Protein AF-A0A7U7IF23-F1 (afdb_monomer_lite)

Sequence (213 aa):
MNSVQSSYADSTHLIGIAITTQSIIIIVVLLIKAIITWLLLIPIFNFMTSFVESTNDKVKTHLANGFKAMKNGQKTFFKFFIGILLLNLIIILFKTPVGYLISFNTQSLSQSVAENIIRVYTVMTIILFVVIHAIILMGIVQYYLKRGQKITKDKVKTADKDKKVVTEPKNTKVENGKVTTSVETKTEKAQDSLNDNTTKTMTSDKPEDNQPK

Structure (mmCIF, N/CA/C/O backbone):
data_AF-A0A7U7IF23-F1
#
_entry.id   AF-A0A7U7IF23-F1
#
loop_
_atom_site.group_PDB
_atom_site.id
_atom_site.type_symbol
_atom_site.label_atom_id
_atom_site.label_alt_id
_atom_site.label_comp_id
_atom_site.label_asym_id
_atom_site.label_entity_id
_atom_site.label_seq_id
_atom_site.pdbx_PDB_ins_code
_atom_site.Cartn_x
_atom_site.Cartn_y
_atom_site.Cartn_z
_atom_site.occupancy
_atom_site.B_iso_or_equiv
_atom_site.auth_seq_id
_atom_site.auth_comp_id
_atom_site.auth_asym_id
_atom_site.auth_atom_id
_atom_site.pdbx_PDB_model_num
ATOM 1 N N . MET A 1 1 ? 34.573 4.776 -35.968 1.00 53.16 1 MET A N 1
ATOM 2 C CA . MET A 1 1 ? 33.603 3.913 -35.256 1.00 53.16 1 MET A CA 1
ATOM 3 C C . MET A 1 1 ? 33.199 4.431 -33.864 1.00 53.16 1 MET A C 1
ATOM 5 O O . MET A 1 1 ? 32.238 3.912 -33.318 1.00 53.16 1 MET A O 1
ATOM 9 N N . ASN A 1 2 ? 33.846 5.471 -33.309 1.00 60.16 2 ASN A N 1
ATOM 10 C CA . ASN A 1 2 ? 33.651 5.876 -31.903 1.00 60.16 2 ASN A CA 1
ATOM 11 C C . ASN A 1 2 ? 32.468 6.835 -31.651 1.00 60.16 2 ASN A C 1
ATOM 13 O O . ASN A 1 2 ? 31.916 6.837 -30.557 1.00 60.16 2 ASN A O 1
ATOM 17 N N . SER A 1 3 ? 32.044 7.632 -32.639 1.00 58.31 3 SER A N 1
ATOM 18 C CA . SER A 1 3 ? 30.965 8.624 -32.461 1.00 58.31 3 SER A CA 1
ATOM 19 C C . SER A 1 3 ? 29.583 7.988 -32.302 1.00 58.31 3 SER A C 1
ATOM 21 O O . SER A 1 3 ? 28.777 8.440 -31.496 1.00 58.31 3 SER A O 1
ATOM 23 N N . VAL A 1 4 ? 29.326 6.900 -33.030 1.00 57.78 4 VAL A N 1
ATOM 24 C CA . VAL A 1 4 ? 28.058 6.163 -32.967 1.00 57.78 4 VAL A CA 1
ATOM 25 C C . VAL A 1 4 ? 27.946 5.410 -31.638 1.00 57.78 4 VAL A C 1
ATOM 27 O O . VAL A 1 4 ? 26.946 5.554 -30.947 1.00 57.78 4 VAL A O 1
ATOM 30 N N . GLN A 1 5 ? 28.994 4.692 -31.214 1.00 55.50 5 GLN A N 1
ATOM 31 C CA . GLN A 1 5 ? 29.025 4.024 -29.904 1.00 55.50 5 GLN A CA 1
ATOM 32 C C . GLN A 1 5 ? 28.908 5.006 -28.725 1.00 55.50 5 GLN A C 1
ATOM 34 O O . GLN A 1 5 ? 28.175 4.713 -27.786 1.00 55.50 5 GLN A O 1
ATOM 39 N N . SER A 1 6 ? 29.552 6.179 -28.791 1.00 5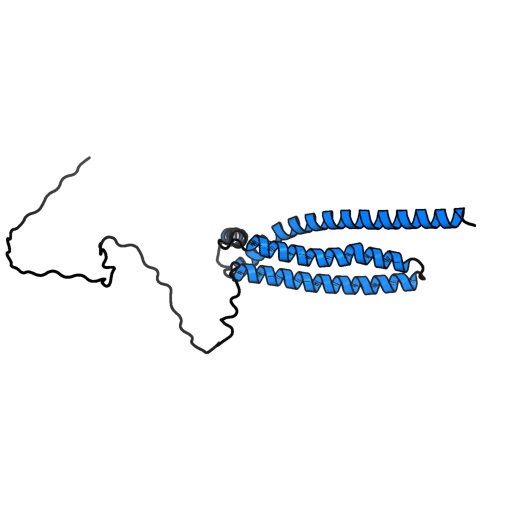3.59 6 SER A N 1
ATOM 40 C CA . SER A 1 6 ? 29.394 7.239 -27.779 1.00 53.59 6 SER A CA 1
ATOM 41 C C . SER A 1 6 ? 27.962 7.779 -27.728 1.00 53.59 6 SER A C 1
ATOM 43 O O . SER A 1 6 ? 27.416 7.961 -26.648 1.00 53.59 6 SER A O 1
ATOM 45 N N . SER A 1 7 ? 27.319 7.972 -28.883 1.00 56.81 7 SER A N 1
ATOM 46 C CA . SER A 1 7 ? 25.930 8.447 -28.962 1.00 56.81 7 SER A CA 1
ATOM 47 C C . SER A 1 7 ? 24.914 7.416 -28.435 1.00 56.81 7 SER A C 1
ATOM 49 O O . SER A 1 7 ? 23.950 7.777 -27.754 1.00 56.81 7 SER A O 1
ATOM 51 N N . TYR A 1 8 ? 25.148 6.120 -28.670 1.00 57.66 8 TYR A N 1
ATOM 52 C CA . TYR A 1 8 ? 24.348 5.040 -28.075 1.00 57.66 8 TYR A CA 1
ATOM 53 C C . TYR A 1 8 ? 24.569 4.903 -26.561 1.00 57.66 8 TYR A C 1
ATOM 55 O O . TYR A 1 8 ? 23.614 4.654 -25.822 1.00 57.66 8 TYR A O 1
ATOM 63 N N . ALA A 1 9 ? 25.799 5.095 -26.078 1.00 60.56 9 ALA A N 1
ATOM 64 C CA . ALA A 1 9 ? 26.088 5.104 -24.647 1.00 60.56 9 ALA A CA 1
ATOM 65 C C . ALA A 1 9 ? 25.387 6.282 -23.947 1.00 60.56 9 ALA A C 1
ATOM 67 O O . ALA A 1 9 ? 24.653 6.063 -22.985 1.00 60.56 9 ALA A O 1
ATOM 68 N N . ASP A 1 10 ? 25.513 7.503 -24.479 1.00 65.12 10 ASP A N 1
ATOM 69 C CA . ASP A 1 10 ? 24.882 8.702 -23.912 1.00 65.12 10 ASP A CA 1
ATOM 70 C C . ASP A 1 10 ? 23.353 8.586 -23.869 1.00 65.12 10 ASP A C 1
ATOM 72 O O . ASP A 1 10 ? 22.733 8.866 -22.843 1.00 65.12 10 ASP A O 1
ATOM 76 N N . SER A 1 11 ? 22.725 8.099 -24.942 1.00 68.50 11 SER A N 1
ATOM 77 C CA . SER A 1 11 ? 21.270 7.885 -24.968 1.00 68.50 11 SER A CA 1
ATOM 78 C C . SER A 1 11 ? 20.809 6.816 -23.970 1.00 68.50 11 SER A C 1
ATOM 80 O O . SER A 1 11 ? 19.801 7.011 -23.291 1.00 68.50 11 SER A O 1
ATOM 82 N N . THR A 1 12 ? 21.567 5.730 -23.798 1.00 70.38 12 THR A N 1
ATOM 83 C CA . THR A 1 12 ? 21.256 4.679 -22.812 1.00 70.38 12 THR A CA 1
ATOM 84 C C . THR A 1 12 ? 21.384 5.196 -21.375 1.00 70.38 12 THR A C 1
ATOM 86 O O . THR A 1 12 ? 20.520 4.923 -20.537 1.00 70.38 12 THR A O 1
ATOM 89 N N . HIS A 1 13 ? 22.414 5.999 -21.087 1.00 77.94 13 HIS A N 1
ATOM 90 C CA . HIS A 1 13 ? 22.579 6.649 -19.786 1.00 77.94 13 HIS A CA 1
ATOM 91 C C . HIS A 1 13 ? 21.440 7.635 -19.491 1.00 77.94 13 HIS A C 1
ATOM 93 O O . HIS A 1 13 ? 20.894 7.620 -18.386 1.00 77.94 13 HIS A O 1
ATOM 99 N N . LEU A 1 14 ? 21.012 8.431 -20.476 1.00 81.75 14 LEU A N 1
ATOM 100 C CA . LEU A 1 14 ? 19.881 9.355 -20.335 1.00 81.75 14 LEU A CA 1
ATOM 101 C C . LEU A 1 14 ? 18.556 8.626 -20.067 1.00 81.75 14 LEU A C 1
ATOM 103 O O . LEU A 1 14 ? 17.789 9.047 -19.199 1.00 81.75 14 LEU A O 1
ATOM 107 N N . ILE A 1 15 ? 18.305 7.504 -20.748 1.00 79.94 15 ILE A N 1
ATOM 108 C CA . ILE A 1 15 ? 17.118 6.662 -20.521 1.00 79.94 15 ILE A CA 1
ATOM 109 C C . ILE A 1 15 ? 17.138 6.070 -19.106 1.00 79.94 15 ILE A C 1
ATOM 111 O O . ILE A 1 15 ? 16.132 6.130 -18.396 1.00 79.94 15 ILE A O 1
ATOM 115 N N . GLY A 1 16 ? 18.288 5.561 -18.655 1.00 79.12 16 GLY A N 1
ATOM 116 C CA . GLY A 1 16 ? 18.449 5.043 -17.294 1.00 79.12 16 GLY A CA 1
ATOM 117 C C . GLY A 1 16 ? 18.200 6.106 -16.216 1.00 79.12 16 GLY A C 1
ATOM 118 O O . GLY A 1 16 ? 17.490 5.847 -15.238 1.00 79.12 16 GLY A O 1
ATOM 119 N N . ILE A 1 17 ? 18.716 7.325 -16.413 1.00 82.94 17 ILE A N 1
ATOM 120 C CA . ILE A 1 17 ? 18.483 8.470 -15.517 1.00 82.94 17 ILE A CA 1
A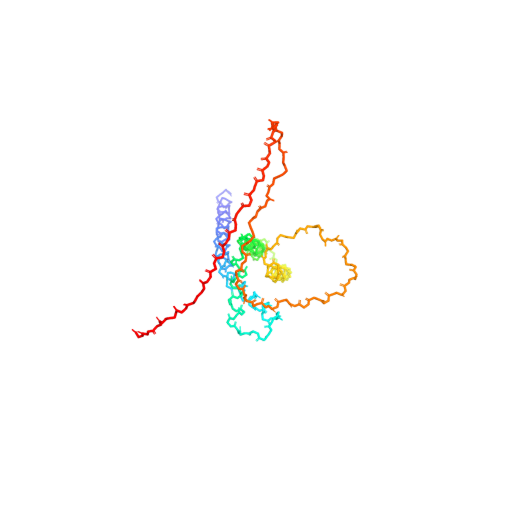TOM 121 C C . ILE A 1 17 ? 16.996 8.844 -15.487 1.00 82.94 17 ILE A C 1
ATOM 123 O O . ILE A 1 17 ? 16.436 9.051 -14.405 1.00 82.94 17 ILE A O 1
ATOM 127 N N . ALA A 1 18 ? 16.336 8.893 -16.647 1.00 84.88 18 ALA A N 1
ATOM 128 C CA . ALA A 1 18 ? 14.917 9.217 -16.743 1.00 84.88 18 ALA A CA 1
ATOM 129 C C . ALA A 1 18 ? 14.043 8.190 -16.002 1.00 84.88 18 ALA A C 1
ATOM 131 O O . ALA A 1 18 ? 13.215 8.580 -15.177 1.00 84.88 18 ALA A O 1
ATOM 132 N N . ILE A 1 19 ? 14.273 6.889 -16.221 1.00 81.44 19 ILE A N 1
ATOM 133 C CA . ILE A 1 19 ? 13.538 5.805 -15.544 1.00 81.44 19 ILE A CA 1
ATOM 134 C C . ILE A 1 19 ? 13.739 5.880 -14.029 1.00 81.44 19 ILE A C 1
ATOM 136 O O . ILE A 1 19 ? 12.777 5.770 -13.263 1.00 81.44 19 ILE A O 1
ATOM 140 N N . THR A 1 20 ? 14.975 6.104 -13.583 1.00 84.62 20 THR A N 1
ATOM 141 C CA . THR A 1 20 ? 15.299 6.198 -12.153 1.00 84.62 20 THR A CA 1
ATOM 142 C C . THR A 1 20 ? 14.599 7.394 -11.510 1.00 84.62 20 THR A C 1
ATOM 144 O O . THR A 1 20 ? 13.935 7.251 -10.482 1.00 84.62 20 THR A O 1
ATOM 147 N N . THR A 1 21 ? 14.672 8.563 -12.148 1.00 88.06 21 THR A N 1
ATOM 148 C CA . THR A 1 21 ? 14.050 9.800 -11.656 1.00 88.06 21 THR A CA 1
ATOM 149 C C . THR A 1 21 ? 12.530 9.663 -11.577 1.00 88.06 21 THR A C 1
ATOM 151 O O . THR A 1 21 ? 11.932 9.951 -10.539 1.00 88.06 21 THR A O 1
ATOM 154 N N . GLN A 1 22 ? 11.895 9.152 -12.636 1.00 87.19 22 GLN A N 1
ATOM 155 C CA . GLN A 1 22 ? 10.450 8.912 -12.654 1.00 87.19 22 GLN A CA 1
ATOM 156 C C . GLN A 1 22 ? 10.027 7.894 -11.592 1.00 87.19 22 GLN A C 1
ATOM 158 O O . GLN A 1 22 ? 9.008 8.089 -10.929 1.00 87.19 22 GLN A O 1
ATOM 163 N N . SER A 1 23 ? 10.822 6.842 -11.381 1.00 88.75 23 SER A N 1
ATOM 164 C CA . SER A 1 23 ? 10.551 5.842 -10.345 1.00 88.75 23 SER A CA 1
ATOM 165 C C . SER A 1 23 ? 10.523 6.472 -8.955 1.00 88.75 23 SER A C 1
ATOM 167 O O . SER A 1 23 ? 9.582 6.232 -8.202 1.00 88.75 23 SER A O 1
ATOM 169 N N . ILE A 1 24 ? 11.498 7.326 -8.629 1.00 91.44 24 ILE A N 1
ATOM 170 C CA . ILE A 1 24 ? 11.547 8.032 -7.340 1.00 91.44 24 ILE A CA 1
ATOM 171 C C . ILE A 1 24 ? 10.310 8.919 -7.164 1.00 91.44 24 ILE A C 1
ATOM 173 O O . ILE A 1 24 ? 9.641 8.837 -6.133 1.00 91.44 24 ILE A O 1
ATOM 177 N N . ILE A 1 25 ? 9.966 9.719 -8.179 1.00 93.12 25 ILE A N 1
ATOM 178 C CA . ILE A 1 25 ? 8.797 10.611 -8.136 1.00 93.12 25 ILE A CA 1
ATOM 179 C C . ILE A 1 25 ? 7.514 9.808 -7.887 1.00 93.12 25 ILE A C 1
ATOM 181 O O . ILE A 1 25 ? 6.732 10.146 -6.997 1.00 93.12 25 ILE A O 1
ATOM 185 N N . ILE A 1 26 ? 7.309 8.716 -8.627 1.00 93.19 26 ILE A N 1
ATOM 186 C CA . ILE A 1 26 ? 6.111 7.882 -8.485 1.00 93.19 26 ILE A CA 1
ATOM 187 C C . ILE A 1 26 ? 6.060 7.220 -7.106 1.00 93.19 26 ILE A C 1
ATOM 189 O O . ILE A 1 26 ? 4.994 7.198 -6.491 1.00 93.19 26 ILE A O 1
ATOM 193 N N . ILE A 1 27 ? 7.187 6.725 -6.582 1.00 94.81 27 ILE A N 1
ATOM 194 C CA . ILE A 1 27 ? 7.245 6.147 -5.232 1.00 94.81 27 ILE A CA 1
ATOM 195 C C . ILE A 1 27 ? 6.806 7.180 -4.189 1.00 94.81 27 ILE A C 1
ATOM 197 O O . ILE A 1 27 ? 5.980 6.858 -3.337 1.00 94.81 27 ILE A O 1
ATOM 201 N N . VAL A 1 28 ? 7.297 8.421 -4.275 1.00 95.94 28 VAL A N 1
ATOM 202 C CA . VAL A 1 28 ? 6.919 9.499 -3.346 1.00 95.94 28 VAL A CA 1
ATOM 203 C C . VAL A 1 28 ? 5.420 9.795 -3.426 1.00 95.94 28 VAL A C 1
ATOM 205 O O . VAL A 1 28 ? 4.745 9.820 -2.396 1.00 95.94 28 VAL A O 1
ATOM 208 N N . VAL A 1 29 ? 4.871 9.952 -4.634 1.00 96.38 29 VAL A N 1
ATOM 209 C CA . VAL A 1 29 ? 3.433 10.204 -4.838 1.00 96.38 29 VAL A CA 1
ATOM 210 C C . VAL A 1 29 ? 2.584 9.063 -4.271 1.00 96.38 29 VAL A C 1
ATOM 212 O O . VAL A 1 29 ? 1.599 9.302 -3.567 1.00 96.38 29 VAL A O 1
ATOM 215 N N . LEU A 1 30 ? 2.967 7.812 -4.536 1.00 95.94 30 LEU A N 1
ATOM 216 C CA . LEU A 1 30 ? 2.251 6.641 -4.034 1.00 95.94 30 LEU A CA 1
ATOM 217 C C . LEU A 1 30 ? 2.367 6.496 -2.515 1.00 95.94 30 LEU A C 1
ATOM 219 O O . LEU A 1 30 ? 1.395 6.089 -1.880 1.00 95.94 30 LEU A O 1
ATOM 223 N N . LEU A 1 31 ? 3.496 6.878 -1.917 1.00 96.19 31 LEU A N 1
ATOM 224 C CA . LEU A 1 31 ? 3.667 6.870 -0.467 1.00 96.19 31 LEU A CA 1
ATOM 225 C C . LEU A 1 31 ? 2.777 7.923 0.206 1.00 96.19 31 LEU A C 1
ATOM 227 O O . LEU A 1 31 ? 2.105 7.609 1.186 1.00 96.19 31 LEU A O 1
ATOM 231 N N . ILE A 1 32 ? 2.688 9.136 -0.353 1.00 97.00 32 ILE A N 1
ATOM 232 C CA . ILE A 1 32 ? 1.756 10.174 0.123 1.00 97.00 32 ILE A CA 1
ATOM 233 C C . ILE A 1 32 ? 0.312 9.668 0.033 1.00 97.00 32 ILE A C 1
ATOM 235 O O . ILE A 1 32 ? -0.450 9.767 0.998 1.00 97.00 32 ILE A O 1
ATOM 239 N N . LYS A 1 33 ? -0.058 9.052 -1.097 1.00 96.75 33 LYS A N 1
ATOM 240 C CA . LYS A 1 33 ? -1.379 8.437 -1.266 1.00 96.75 33 LYS A CA 1
ATOM 241 C C . LYS A 1 33 ? -1.632 7.348 -0.222 1.00 96.75 33 LYS A C 1
ATOM 243 O O . LYS A 1 33 ? -2.727 7.301 0.336 1.00 96.75 33 LYS A O 1
ATOM 248 N N . ALA A 1 34 ? -0.647 6.497 0.065 1.00 96.56 34 ALA A N 1
ATOM 249 C CA . ALA A 1 34 ? -0.760 5.450 1.076 1.00 96.56 34 ALA A CA 1
ATOM 250 C C . ALA A 1 34 ? -0.957 6.038 2.482 1.00 96.56 34 ALA A C 1
ATOM 252 O O . ALA A 1 34 ? -1.820 5.557 3.213 1.00 96.56 34 ALA A O 1
ATOM 253 N N . ILE A 1 35 ? -0.235 7.108 2.834 1.00 97.31 35 ILE A N 1
ATOM 254 C CA . ILE A 1 35 ? -0.412 7.821 4.108 1.00 97.31 35 ILE A CA 1
ATOM 255 C C . ILE A 1 35 ? -1.860 8.281 4.264 1.00 97.31 35 ILE A C 1
ATOM 257 O O . ILE A 1 35 ? -2.507 7.925 5.247 1.00 97.31 35 ILE A O 1
ATOM 261 N N . ILE A 1 36 ? -2.390 9.015 3.284 1.00 97.69 36 ILE A N 1
ATOM 262 C CA . ILE A 1 36 ? -3.767 9.528 3.334 1.00 97.69 36 ILE A CA 1
ATOM 263 C C . ILE A 1 36 ? -4.766 8.365 3.400 1.00 97.69 36 ILE A C 1
ATOM 265 O O . ILE A 1 36 ? -5.660 8.353 4.243 1.00 97.69 36 ILE A O 1
ATOM 269 N N . THR A 1 37 ? -4.581 7.355 2.549 1.00 96.31 37 THR A N 1
ATOM 270 C CA . THR A 1 37 ? -5.473 6.191 2.449 1.00 96.31 37 THR A CA 1
ATOM 271 C C . THR A 1 37 ? -5.574 5.444 3.778 1.00 96.31 37 THR A C 1
ATOM 273 O O . THR A 1 37 ? -6.675 5.207 4.273 1.00 96.31 37 THR A O 1
ATOM 276 N N . TRP A 1 38 ? -4.443 5.107 4.401 1.00 96.06 38 TRP A N 1
ATOM 277 C CA . TRP A 1 38 ? -4.445 4.360 5.659 1.00 96.06 38 TRP A CA 1
ATOM 278 C C . TRP A 1 38 ? -4.876 5.206 6.851 1.00 96.06 38 TRP A C 1
ATOM 280 O O . TRP A 1 38 ? -5.552 4.689 7.739 1.00 96.06 38 TRP A O 1
ATOM 290 N N . LEU A 1 39 ? -4.561 6.504 6.858 1.00 94.25 39 LEU A N 1
ATOM 291 C CA . LEU A 1 39 ? -5.027 7.411 7.904 1.00 94.25 39 LEU A CA 1
ATOM 292 C C . LEU A 1 39 ? -6.564 7.494 7.945 1.00 94.25 39 LEU A C 1
ATOM 294 O O . LEU A 1 39 ? -7.136 7.631 9.025 1.00 94.25 39 LEU A O 1
ATOM 298 N N . LEU A 1 40 ? -7.227 7.356 6.789 1.00 94.06 40 LEU A N 1
ATOM 299 C CA . LEU A 1 40 ? -8.687 7.321 6.676 1.00 94.06 40 LEU A CA 1
ATOM 300 C C . LEU A 1 40 ? -9.284 5.920 6.879 1.00 94.06 40 LEU A C 1
ATOM 302 O O . LEU A 1 40 ? -10.348 5.796 7.477 1.00 94.06 40 LEU A O 1
ATOM 306 N N . LEU A 1 41 ? -8.620 4.854 6.422 1.00 95.31 41 LEU A N 1
ATOM 307 C CA . LEU A 1 41 ? -9.149 3.486 6.524 1.00 95.31 41 LEU A CA 1
ATOM 308 C C . LEU A 1 41 ? -9.053 2.892 7.929 1.00 95.31 41 LEU A C 1
ATOM 310 O O . LEU A 1 41 ? -9.974 2.202 8.359 1.00 95.31 41 LEU A O 1
ATOM 314 N N . ILE A 1 42 ? -7.967 3.141 8.663 1.00 95.62 42 ILE A N 1
ATOM 315 C CA . ILE A 1 42 ? -7.799 2.587 10.014 1.00 95.62 42 ILE A CA 1
ATOM 316 C C . ILE A 1 42 ? -8.972 2.941 10.949 1.00 95.62 42 ILE A C 1
ATOM 318 O O . ILE A 1 42 ? -9.507 2.020 11.571 1.00 95.62 42 ILE A O 1
ATOM 322 N N . PRO A 1 43 ? -9.443 4.203 11.056 1.00 93.56 43 PRO A N 1
ATOM 323 C CA . PRO A 1 43 ? -10.599 4.502 11.898 1.00 93.56 43 PRO A CA 1
ATOM 324 C C . PRO A 1 43 ? -11.879 3.804 11.426 1.00 93.56 43 PRO A C 1
ATOM 326 O O . PRO A 1 43 ? -12.689 3.443 12.275 1.00 93.56 43 PRO A O 1
ATOM 329 N N . ILE A 1 44 ? -12.047 3.559 10.119 1.00 93.50 44 ILE A N 1
ATOM 330 C CA . ILE A 1 44 ? -13.194 2.817 9.565 1.00 93.50 44 ILE A CA 1
ATOM 331 C C . ILE A 1 44 ? -13.152 1.352 10.012 1.00 93.50 44 ILE A C 1
ATOM 333 O O . ILE A 1 44 ? -14.150 0.824 10.496 1.00 93.50 44 ILE A O 1
ATOM 337 N N . PHE A 1 45 ? -11.995 0.695 9.915 1.00 94.50 45 PHE A N 1
ATOM 338 C CA . PHE A 1 45 ? -11.840 -0.685 10.384 1.00 94.50 45 PHE A CA 1
ATOM 339 C C . PHE A 1 45 ? -11.989 -0.804 11.901 1.00 94.50 45 PHE A C 1
ATOM 341 O O . PHE A 1 45 ? -12.625 -1.739 12.385 1.00 94.50 45 PHE A O 1
ATOM 348 N N . ASN A 1 46 ? -11.470 0.161 12.658 1.00 93.62 46 ASN A N 1
ATOM 349 C CA . ASN A 1 46 ? -11.670 0.219 14.103 1.00 93.62 46 ASN A CA 1
ATOM 350 C C . ASN A 1 46 ? -13.157 0.406 14.456 1.00 93.62 46 ASN A C 1
ATOM 352 O O . ASN A 1 46 ? -13.664 -0.264 15.352 1.00 93.62 46 ASN A O 1
ATOM 356 N N . PHE A 1 47 ? -13.865 1.282 13.735 1.00 92.94 47 PHE A N 1
ATOM 357 C CA . PHE A 1 47 ? -15.316 1.453 13.844 1.00 92.94 47 PHE A CA 1
ATOM 358 C C . PHE A 1 47 ? -16.052 0.134 13.580 1.00 92.94 47 PHE A C 1
ATOM 360 O O . PHE A 1 47 ? -16.861 -0.279 14.406 1.00 92.94 47 PHE A O 1
ATOM 367 N N . MET A 1 48 ? -15.729 -0.553 12.480 1.00 92.62 48 MET A N 1
ATOM 368 C CA . MET A 1 48 ? -16.363 -1.822 12.115 1.00 92.62 48 MET A CA 1
ATOM 369 C C . MET A 1 48 ? -16.097 -2.902 13.168 1.00 92.62 48 MET A C 1
ATOM 371 O O . MET A 1 48 ? -17.004 -3.628 13.561 1.00 92.62 48 MET A O 1
ATOM 375 N N . THR A 1 49 ? -14.867 -2.962 13.681 1.00 93.00 49 THR A N 1
ATOM 376 C CA . THR A 1 49 ? -14.492 -3.895 14.751 1.00 93.00 49 THR A CA 1
ATOM 377 C C . THR A 1 49 ? -15.279 -3.601 16.030 1.00 93.00 49 THR A C 1
ATOM 379 O O . THR A 1 49 ? -15.810 -4.521 16.642 1.00 93.00 49 THR A O 1
ATOM 382 N N . SER A 1 50 ? -15.439 -2.322 16.396 1.00 92.44 50 SER A N 1
ATOM 383 C CA . SER A 1 50 ? -16.273 -1.925 17.537 1.00 92.44 50 SER A CA 1
ATOM 384 C C . SER A 1 50 ? -17.744 -2.282 17.344 1.00 92.44 50 SER A C 1
ATOM 386 O O . SER A 1 50 ? -18.394 -2.662 18.310 1.00 92.44 50 SER A O 1
ATOM 388 N N . PHE A 1 51 ? -18.279 -2.112 16.134 1.00 92.56 51 PHE A N 1
ATOM 389 C CA . PHE A 1 51 ? -19.678 -2.402 15.830 1.00 92.56 51 PHE A CA 1
ATOM 390 C C . PHE A 1 51 ? -19.984 -3.896 15.961 1.00 92.56 51 PHE A C 1
ATOM 392 O O . PHE A 1 51 ? -21.002 -4.268 16.532 1.00 92.56 51 PHE A O 1
ATOM 399 N N . VAL A 1 52 ? -19.070 -4.750 15.491 1.00 91.25 52 VAL A N 1
ATOM 400 C CA . VAL A 1 52 ? -19.184 -6.209 15.637 1.00 91.25 52 VAL A CA 1
ATOM 401 C C . VAL A 1 52 ? -19.087 -6.644 17.106 1.00 91.25 52 VAL A C 1
ATOM 403 O O . VAL A 1 52 ? -19.728 -7.617 17.490 1.00 91.25 52 VAL A O 1
ATOM 406 N N . GLU A 1 53 ? -18.324 -5.930 17.938 1.00 89.25 53 GLU A N 1
ATOM 407 C CA . GLU A 1 53 ? -18.182 -6.226 19.372 1.00 89.25 53 GLU A CA 1
ATOM 408 C C . GLU A 1 53 ? -19.439 -5.860 20.188 1.00 89.25 53 GLU A C 1
ATOM 410 O O . GLU A 1 53 ? -19.775 -6.563 21.141 1.00 89.25 53 GLU A O 1
ATOM 415 N N . SER A 1 54 ? -20.166 -4.798 19.811 1.00 87.75 54 SER A N 1
ATOM 416 C CA . SER A 1 54 ? -21.405 -4.387 20.490 1.00 87.75 54 SER A CA 1
ATOM 417 C C . SER A 1 54 ? -22.441 -3.750 19.552 1.00 87.75 54 SER A C 1
ATOM 419 O O . SER A 1 54 ? -22.646 -2.541 19.542 1.00 87.75 54 SER A O 1
ATOM 421 N N . THR A 1 55 ? -23.208 -4.563 18.821 1.00 85.69 55 THR A N 1
ATOM 422 C CA . THR A 1 55 ? -24.205 -4.075 17.838 1.00 85.69 55 THR A CA 1
ATOM 423 C C . THR A 1 55 ? -25.363 -3.260 18.431 1.00 85.69 55 THR A C 1
ATOM 425 O O . THR A 1 55 ? -26.119 -2.639 17.687 1.00 85.69 55 THR A O 1
ATOM 428 N N . ASN A 1 56 ? -25.535 -3.279 19.756 1.00 88.12 56 ASN A N 1
ATOM 429 C CA . ASN A 1 56 ? -26.608 -2.570 20.460 1.00 88.12 56 ASN A CA 1
ATOM 430 C C . ASN A 1 56 ? -26.271 -1.100 20.759 1.00 88.12 56 ASN A C 1
ATOM 432 O O . ASN A 1 56 ? -27.156 -0.328 21.138 1.00 88.12 56 ASN A O 1
ATOM 436 N N . ASP A 1 57 ? -25.006 -0.704 20.614 1.00 90.00 57 ASP A N 1
ATOM 437 C CA . ASP A 1 57 ? -24.594 0.672 20.846 1.00 90.00 57 ASP A CA 1
ATOM 438 C C . ASP A 1 57 ? -24.979 1.587 19.675 1.00 90.00 57 ASP A C 1
ATOM 440 O O . ASP A 1 57 ? -25.168 1.189 18.525 1.00 90.00 57 ASP A O 1
ATOM 444 N N . LYS A 1 58 ? -25.090 2.888 19.960 1.00 91.81 58 LYS A N 1
ATOM 445 C CA . LYS A 1 58 ? -25.360 3.888 18.920 1.00 91.81 58 LYS A CA 1
ATOM 446 C C . LYS A 1 58 ? -24.164 3.976 17.967 1.00 91.81 58 LYS A C 1
ATOM 448 O O . LYS A 1 58 ? -23.024 4.056 18.415 1.00 91.81 58 LYS A O 1
ATOM 453 N N . VAL A 1 59 ? -24.423 4.146 16.668 1.00 89.00 59 VAL A N 1
ATOM 454 C CA . VAL A 1 59 ? -23.396 4.325 15.613 1.00 89.00 59 VAL A CA 1
ATOM 455 C C . VAL A 1 59 ? -22.318 5.353 15.992 1.00 89.00 59 VAL A C 1
ATOM 457 O O . VAL A 1 59 ? -21.125 5.121 15.797 1.00 89.00 59 VAL A O 1
ATOM 460 N N . LYS A 1 60 ? -22.717 6.475 16.608 1.00 92.06 60 LYS A N 1
ATOM 461 C CA . LYS A 1 60 ? -21.789 7.521 17.075 1.00 92.06 60 LYS A CA 1
ATOM 462 C C . LYS A 1 60 ? -20.772 7.029 18.114 1.00 92.06 60 LYS A C 1
ATOM 464 O O . LYS A 1 60 ? -19.651 7.530 18.144 1.00 92.06 60 LYS A O 1
ATOM 469 N N . THR A 1 61 ? -21.148 6.061 18.950 1.00 92.31 61 THR A N 1
ATOM 470 C CA . THR A 1 61 ? -20.267 5.449 19.951 1.00 92.31 61 THR A CA 1
ATOM 471 C C . THR A 1 61 ? -19.150 4.680 19.257 1.00 92.31 61 THR A C 1
ATOM 473 O O . THR A 1 61 ? -17.978 4.902 19.552 1.00 92.31 61 THR A O 1
ATOM 476 N N . HIS A 1 62 ? -19.487 3.859 18.262 1.00 92.06 62 HIS A N 1
ATOM 477 C CA . HIS A 1 62 ? -18.497 3.127 17.471 1.00 92.06 62 HIS A CA 1
ATOM 478 C C . HIS A 1 62 ? -17.583 4.059 16.681 1.00 92.06 62 HIS A C 1
ATOM 480 O O . HIS A 1 62 ? -16.381 3.814 16.589 1.00 92.06 62 HIS A O 1
ATOM 486 N N . LEU A 1 63 ? -18.128 5.155 16.138 1.00 90.38 63 LEU A N 1
ATOM 487 C CA . LEU A 1 63 ? -17.326 6.133 15.406 1.00 90.38 63 LEU A CA 1
ATOM 488 C C . LEU A 1 63 ? -16.290 6.775 16.336 1.00 90.38 63 LEU A C 1
ATOM 490 O O . LEU A 1 63 ? -15.105 6.827 16.011 1.00 90.38 63 LEU A O 1
ATOM 494 N N . ALA A 1 64 ? -16.715 7.190 17.533 1.00 91.56 64 ALA A N 1
ATOM 495 C CA . ALA A 1 64 ? -15.814 7.717 18.553 1.00 91.56 64 ALA A CA 1
ATOM 496 C C . ALA A 1 64 ? -14.758 6.682 18.981 1.00 91.56 64 ALA A C 1
ATOM 498 O O . ALA A 1 64 ? -13.579 7.026 19.112 1.00 91.56 64 ALA A O 1
ATOM 499 N N . ASN A 1 65 ? -15.147 5.413 19.142 1.00 89.19 65 ASN A N 1
ATOM 500 C CA . ASN A 1 65 ? -14.228 4.318 19.458 1.00 89.19 65 ASN A CA 1
ATOM 501 C C . ASN A 1 65 ? -13.179 4.107 18.357 1.00 89.19 65 ASN A C 1
ATOM 503 O O . ASN A 1 65 ? -12.004 3.902 18.674 1.00 89.19 65 ASN A O 1
ATOM 507 N N . GLY A 1 66 ? -13.568 4.255 17.086 1.00 89.00 66 GLY A N 1
ATOM 508 C CA . GLY A 1 66 ? -12.675 4.163 15.933 1.00 89.00 66 GLY A CA 1
ATOM 509 C C . GLY A 1 66 ? -11.468 5.102 16.032 1.00 89.00 66 GLY A C 1
ATOM 510 O O . GLY A 1 66 ? -10.316 4.681 15.876 1.00 89.00 66 GLY A O 1
ATOM 511 N N . PHE A 1 67 ? -11.723 6.363 16.392 1.00 89.88 67 PHE A N 1
ATOM 512 C CA . PHE A 1 67 ? -10.682 7.371 16.622 1.00 89.88 67 PHE A CA 1
ATOM 513 C C . PHE A 1 67 ? -9.973 7.215 17.970 1.00 89.88 67 PHE A C 1
ATOM 515 O O . PHE A 1 67 ? -8.761 7.434 18.067 1.00 89.88 67 PHE A O 1
ATOM 522 N N . LYS A 1 68 ? -10.697 6.819 19.023 1.00 88.44 68 LYS A N 1
ATOM 523 C CA . LYS A 1 68 ? -10.127 6.616 20.362 1.00 88.44 68 LYS A CA 1
ATOM 524 C C . LYS A 1 68 ? -9.066 5.515 20.365 1.00 88.44 68 LYS A C 1
ATOM 526 O O . LYS A 1 68 ? -8.049 5.667 21.038 1.00 88.44 68 LYS A O 1
ATOM 531 N N . ALA A 1 69 ? -9.261 4.457 19.580 1.00 84.25 69 ALA A N 1
ATOM 532 C CA . ALA A 1 69 ? -8.282 3.387 19.417 1.00 84.25 69 ALA A CA 1
ATOM 533 C C . ALA A 1 69 ? -6.962 3.869 18.788 1.00 84.25 69 ALA A C 1
ATOM 535 O O . ALA A 1 69 ? -5.901 3.383 19.164 1.00 84.25 69 ALA A O 1
ATOM 536 N N . MET A 1 70 ? -6.995 4.875 17.906 1.00 88.38 70 MET A N 1
ATOM 537 C CA . MET A 1 70 ? -5.773 5.489 17.361 1.00 88.38 70 MET A CA 1
ATOM 538 C C . MET A 1 70 ? -5.078 6.396 18.381 1.00 88.38 70 MET A C 1
ATOM 540 O O . MET A 1 70 ? -3.857 6.399 18.493 1.00 88.38 70 MET A O 1
ATOM 544 N N . LYS A 1 71 ? -5.848 7.145 19.178 1.00 81.81 71 LYS A N 1
ATOM 545 C CA . LYS A 1 71 ? -5.306 8.001 20.247 1.00 81.81 71 LYS A CA 1
ATOM 546 C C . LYS A 1 71 ? -4.821 7.235 21.476 1.00 81.81 71 LYS A C 1
ATOM 548 O O . LYS A 1 71 ? -4.325 7.889 22.388 1.00 81.81 71 LYS A O 1
ATOM 553 N N . ASN A 1 72 ? -4.990 5.907 21.500 1.00 69.00 72 ASN A N 1
ATOM 554 C CA . ASN A 1 72 ? -4.480 4.961 22.492 1.00 69.00 72 ASN A CA 1
ATOM 555 C C . ASN A 1 72 ? -3.434 5.600 23.425 1.00 69.00 72 ASN A C 1
ATOM 557 O O . ASN A 1 72 ? -2.337 5.950 22.984 1.00 69.00 72 ASN A O 1
ATOM 561 N N . GLY A 1 73 ? -3.768 5.718 24.716 1.00 65.62 73 GLY A N 1
ATOM 562 C CA . GLY A 1 73 ? -2.932 6.374 25.729 1.00 65.62 73 GLY A CA 1
ATOM 563 C C . GLY A 1 73 ? -1.504 5.822 25.856 1.00 65.62 73 GLY A C 1
ATOM 564 O O . GLY A 1 73 ? -0.663 6.460 26.479 1.00 65.62 73 GLY A O 1
ATOM 565 N N . GLN A 1 74 ? -1.198 4.683 25.228 1.00 76.12 74 GLN A N 1
ATOM 566 C CA . GLN A 1 74 ? 0.139 4.096 25.136 1.00 76.12 74 GLN A CA 1
ATOM 567 C C . GLN A 1 74 ? 1.018 4.667 24.009 1.00 76.12 74 GLN A C 1
ATOM 569 O O . GLN A 1 74 ? 2.170 4.259 23.876 1.00 76.12 74 GLN A O 1
ATOM 574 N N . LYS A 1 75 ? 0.509 5.593 23.182 1.00 79.12 75 LYS A N 1
ATOM 575 C CA . LYS A 1 75 ? 1.257 6.269 22.099 1.00 79.12 75 LYS A CA 1
ATOM 576 C C . LYS A 1 75 ? 1.924 5.309 21.094 1.00 79.12 75 LYS A C 1
ATOM 578 O O . LYS A 1 75 ? 2.946 5.638 20.494 1.00 79.12 75 LYS A O 1
ATOM 583 N N . THR A 1 76 ? 1.360 4.118 20.877 1.00 86.69 76 THR A N 1
ATOM 584 C CA . THR A 1 76 ? 1.928 3.119 19.946 1.00 86.69 76 THR A CA 1
ATOM 585 C C . THR A 1 76 ? 1.414 3.250 18.514 1.00 86.69 76 THR A C 1
ATOM 587 O O . THR A 1 76 ? 1.952 2.605 17.617 1.00 86.69 76 THR A O 1
ATOM 590 N N . PHE A 1 77 ? 0.412 4.102 18.275 1.00 90.38 77 PHE A N 1
ATOM 591 C CA . PHE A 1 77 ? -0.250 4.216 16.975 1.00 90.38 77 PHE A CA 1
ATOM 592 C C . PHE A 1 77 ? 0.703 4.612 15.853 1.00 90.38 77 PHE A C 1
ATOM 594 O O . PHE A 1 77 ? 0.697 3.971 14.814 1.00 90.38 77 PHE A O 1
ATOM 601 N N . PHE A 1 78 ? 1.583 5.591 16.070 1.00 91.06 78 PHE A N 1
ATOM 602 C CA . PHE A 1 78 ? 2.532 6.006 15.034 1.00 91.06 78 PHE A CA 1
ATOM 603 C C . PHE A 1 78 ? 3.496 4.875 14.633 1.00 91.06 78 PHE A C 1
ATOM 605 O O . PHE A 1 78 ? 3.777 4.692 13.454 1.00 91.06 78 PHE A O 1
ATOM 612 N N . LYS A 1 79 ? 3.943 4.057 15.600 1.00 91.06 79 LYS A N 1
ATOM 613 C CA . LYS A 1 79 ? 4.793 2.878 15.344 1.00 91.06 79 LYS A CA 1
ATOM 614 C C . LYS A 1 79 ? 4.043 1.768 14.600 1.00 91.06 79 LYS A C 1
ATOM 616 O O . LYS A 1 79 ? 4.622 1.062 13.784 1.00 91.06 79 LYS A O 1
ATOM 621 N N . PHE A 1 80 ? 2.757 1.609 14.882 1.00 93.31 80 PHE A N 1
ATOM 622 C CA . PHE A 1 80 ? 1.903 0.698 14.132 1.00 93.31 80 PHE A CA 1
ATOM 623 C C . PHE A 1 80 ? 1.671 1.206 12.700 1.00 93.31 80 PHE A C 1
ATOM 625 O O . PHE A 1 80 ? 1.840 0.464 11.736 1.00 93.31 80 PHE A O 1
ATOM 632 N N . PHE A 1 81 ? 1.374 2.498 12.562 1.00 95.00 81 PHE A N 1
ATOM 633 C CA . PHE A 1 81 ? 1.128 3.160 11.289 1.00 95.00 81 PHE A CA 1
ATOM 634 C C . PHE A 1 81 ? 2.347 3.112 10.369 1.00 95.00 81 PHE A C 1
ATOM 636 O O . PHE A 1 81 ? 2.209 2.740 9.209 1.00 95.00 81 PHE A O 1
ATOM 643 N N . ILE A 1 82 ? 3.553 3.383 10.882 1.00 95.56 82 ILE A N 1
ATOM 644 C CA . ILE A 1 82 ? 4.775 3.236 10.081 1.00 95.56 82 ILE A CA 1
ATOM 645 C C . ILE A 1 82 ? 4.975 1.784 9.624 1.00 95.56 82 ILE A C 1
ATOM 647 O O . ILE A 1 82 ? 5.387 1.567 8.493 1.00 95.56 82 ILE A O 1
ATOM 651 N N . GLY A 1 83 ? 4.603 0.788 10.438 1.00 96.31 83 GLY A N 1
ATOM 652 C CA . GLY A 1 83 ? 4.612 -0.620 10.029 1.00 96.31 83 GLY A CA 1
ATOM 653 C C . GLY A 1 83 ? 3.692 -0.896 8.835 1.00 96.31 83 GLY A C 1
ATOM 654 O O . GLY A 1 83 ? 4.103 -1.561 7.885 1.00 96.31 83 GLY A O 1
ATOM 655 N N . ILE A 1 84 ? 2.483 -0.323 8.833 1.00 97.12 84 ILE A N 1
ATOM 656 C CA . ILE A 1 84 ? 1.568 -0.385 7.681 1.00 97.12 84 ILE A CA 1
ATOM 657 C C . ILE A 1 84 ? 2.192 0.286 6.453 1.00 97.12 84 ILE A C 1
ATOM 659 O O . ILE A 1 84 ? 2.153 -0.282 5.362 1.00 97.12 84 ILE A O 1
ATOM 663 N N . LEU A 1 85 ? 2.784 1.472 6.615 1.00 97.50 85 LEU A N 1
ATOM 664 C CA . LEU A 1 85 ? 3.415 2.193 5.507 1.00 97.50 85 LEU A CA 1
ATOM 665 C C . LEU A 1 85 ? 4.598 1.424 4.916 1.00 97.50 85 LEU A C 1
ATOM 667 O O . LEU A 1 85 ? 4.738 1.394 3.699 1.00 97.50 85 LEU A O 1
ATOM 671 N N . LEU A 1 86 ? 5.409 0.765 5.745 1.00 97.06 86 LEU A N 1
ATOM 672 C CA . LEU A 1 86 ? 6.519 -0.072 5.286 1.00 97.06 86 LEU A CA 1
ATOM 673 C C . LEU A 1 86 ? 6.024 -1.292 4.504 1.00 97.06 86 LEU A C 1
ATOM 675 O O . LEU A 1 86 ? 6.558 -1.594 3.440 1.00 97.06 86 LEU A O 1
ATOM 679 N N . LEU A 1 87 ? 4.968 -1.958 4.978 1.00 97.00 87 LEU A N 1
ATOM 680 C CA . LEU A 1 87 ? 4.334 -3.044 4.227 1.00 97.00 87 LEU A CA 1
ATOM 681 C C . LEU A 1 87 ? 3.768 -2.549 2.888 1.00 97.00 87 LEU A C 1
ATOM 683 O O . LEU A 1 87 ? 3.918 -3.217 1.866 1.00 97.00 87 LEU A O 1
ATOM 687 N N . ASN A 1 88 ? 3.165 -1.357 2.862 1.00 96.25 88 ASN A N 1
ATOM 688 C CA . ASN A 1 88 ? 2.668 -0.761 1.624 1.00 96.25 88 ASN A CA 1
ATOM 689 C C . ASN A 1 88 ? 3.809 -0.368 0.670 1.00 96.25 88 ASN A C 1
ATOM 691 O O . ASN A 1 88 ? 3.697 -0.569 -0.538 1.00 96.25 88 ASN A O 1
ATOM 695 N N . LEU A 1 89 ? 4.934 0.115 1.207 1.00 95.88 89 LEU A N 1
ATOM 696 C CA . LEU A 1 89 ? 6.126 0.450 0.433 1.00 95.88 89 LEU A CA 1
ATOM 697 C C . LEU A 1 89 ? 6.672 -0.771 -0.314 1.00 95.88 89 LEU A C 1
ATOM 699 O O . LEU A 1 89 ? 7.022 -0.641 -1.482 1.00 95.88 89 LEU A O 1
ATOM 703 N N . ILE A 1 90 ? 6.674 -1.959 0.301 1.00 96.00 90 ILE A N 1
ATOM 704 C CA . ILE A 1 90 ? 7.068 -3.203 -0.383 1.00 96.00 90 ILE A CA 1
ATOM 705 C C . ILE A 1 90 ? 6.218 -3.405 -1.645 1.00 96.00 90 ILE A C 1
ATOM 707 O O . ILE A 1 90 ? 6.759 -3.611 -2.728 1.00 96.00 90 ILE A O 1
ATOM 711 N N . ILE A 1 91 ? 4.895 -3.269 -1.543 1.00 95.94 91 ILE A N 1
ATOM 712 C CA . ILE A 1 91 ? 3.996 -3.402 -2.699 1.00 95.94 91 ILE A CA 1
ATOM 713 C C . ILE A 1 91 ? 4.316 -2.354 -3.769 1.00 95.94 91 ILE A C 1
ATOM 715 O O . ILE A 1 91 ? 4.357 -2.683 -4.953 1.00 95.94 91 ILE A O 1
ATOM 719 N N . ILE A 1 92 ? 4.543 -1.101 -3.365 1.00 95.56 92 ILE A N 1
ATOM 720 C CA . ILE A 1 92 ? 4.872 -0.002 -4.282 1.00 95.56 92 ILE A CA 1
ATOM 721 C C . ILE A 1 92 ? 6.161 -0.308 -5.056 1.00 95.56 92 ILE A C 1
ATOM 723 O O . ILE A 1 92 ? 6.191 -0.108 -6.273 1.00 95.56 92 ILE A O 1
ATOM 727 N N . LEU A 1 93 ? 7.190 -0.824 -4.374 1.00 94.19 93 LEU A N 1
ATOM 728 C CA . LEU A 1 93 ? 8.476 -1.183 -4.975 1.00 94.19 93 LEU A CA 1
ATOM 729 C C . LEU A 1 93 ? 8.338 -2.325 -5.987 1.00 94.19 93 LEU A C 1
ATOM 731 O O . LEU A 1 93 ? 8.856 -2.229 -7.096 1.00 94.19 93 LEU A O 1
ATOM 735 N N . PHE A 1 94 ? 7.597 -3.382 -5.661 1.00 94.19 94 PHE A N 1
ATOM 736 C CA . PHE A 1 94 ? 7.350 -4.436 -6.644 1.00 94.19 94 PHE A CA 1
ATOM 737 C C . PHE A 1 94 ? 6.531 -3.880 -7.817 1.00 94.19 94 PHE A C 1
ATOM 739 O O . PHE A 1 94 ? 6.953 -3.906 -8.970 1.00 94.19 94 PHE A O 1
ATOM 746 N N . LYS A 1 95 ? 5.392 -3.246 -7.556 1.00 91.38 95 LYS A N 1
ATOM 747 C CA . LYS A 1 95 ? 4.512 -2.795 -8.637 1.00 91.38 95 LYS A CA 1
ATOM 748 C C . LYS A 1 95 ? 5.173 -1.806 -9.609 1.00 91.38 95 LYS A C 1
ATOM 750 O O . LYS A 1 95 ? 4.893 -1.885 -10.801 1.00 91.38 95 LYS A O 1
ATOM 755 N N . THR A 1 96 ? 6.007 -0.889 -9.113 1.00 90.31 96 THR A N 1
ATOM 756 C CA . THR A 1 96 ? 6.522 0.229 -9.922 1.00 90.31 96 THR A CA 1
ATOM 757 C C . THR A 1 96 ? 7.962 0.005 -10.393 1.00 90.31 96 THR A C 1
ATOM 759 O O . THR A 1 96 ? 8.121 -0.399 -11.542 1.00 90.31 96 THR A O 1
ATOM 762 N N . PRO A 1 97 ? 9.025 0.217 -9.586 1.00 90.00 97 PRO A N 1
ATOM 763 C CA . PRO A 1 97 ? 10.390 0.118 -10.096 1.00 90.00 97 PRO A CA 1
ATOM 764 C C . PRO A 1 97 ? 10.729 -1.290 -10.592 1.00 90.00 97 PRO A C 1
ATOM 766 O O . PRO A 1 97 ? 11.309 -1.417 -11.665 1.00 90.00 97 PRO A O 1
ATOM 769 N N . VAL A 1 98 ? 10.321 -2.356 -9.891 1.00 92.12 98 VAL A N 1
ATOM 770 C CA . VAL A 1 98 ? 10.575 -3.725 -10.379 1.00 92.12 98 VAL A CA 1
ATOM 771 C C . VAL A 1 98 ? 9.780 -4.006 -11.659 1.00 92.12 98 VAL A C 1
ATOM 773 O O . VAL A 1 98 ? 10.328 -4.572 -12.603 1.00 92.12 98 VAL A O 1
ATOM 776 N N . GLY A 1 99 ? 8.529 -3.544 -11.746 1.00 91.25 99 GLY A N 1
ATOM 777 C CA . GLY A 1 99 ? 7.726 -3.645 -12.969 1.00 91.25 99 GLY A CA 1
ATOM 778 C C . GLY A 1 99 ? 8.360 -2.933 -14.170 1.00 91.25 99 GLY A C 1
ATOM 779 O O . GLY A 1 99 ? 8.398 -3.492 -15.269 1.00 91.25 99 GLY A O 1
ATOM 780 N N . TYR A 1 100 ? 8.919 -1.737 -13.965 1.00 88.81 100 TYR A N 1
ATOM 781 C CA . TYR A 1 100 ? 9.662 -1.016 -15.001 1.00 88.81 100 TYR A CA 1
ATOM 782 C C . TYR A 1 100 ? 10.944 -1.729 -15.400 1.00 88.81 100 TYR A C 1
ATOM 784 O O . TYR A 1 100 ? 11.210 -1.848 -16.592 1.00 88.81 100 TYR A O 1
ATOM 792 N N . LEU A 1 101 ? 11.708 -2.250 -14.439 1.00 88.31 101 LEU A N 1
ATOM 793 C CA . LEU A 1 101 ? 12.914 -3.018 -14.739 1.00 88.31 101 LEU A CA 1
ATOM 794 C C . LEU A 1 101 ? 12.588 -4.257 -15.571 1.00 88.31 101 LEU A C 1
ATOM 796 O O . LEU A 1 101 ? 13.265 -4.510 -16.561 1.00 88.31 101 LEU A O 1
ATOM 800 N N . ILE A 1 102 ? 11.535 -4.997 -15.228 1.00 91.94 102 ILE A N 1
ATOM 801 C CA . ILE A 1 102 ? 11.106 -6.157 -16.018 1.00 91.94 102 ILE A CA 1
ATOM 802 C C . ILE A 1 102 ? 10.710 -5.715 -17.424 1.00 91.94 102 ILE A C 1
ATOM 804 O O . ILE A 1 102 ? 11.213 -6.275 -18.390 1.00 91.94 102 ILE A O 1
ATOM 808 N N . SER A 1 103 ? 9.886 -4.672 -17.539 1.00 89.25 103 SER A N 1
ATOM 809 C CA . SER A 1 103 ? 9.435 -4.157 -18.837 1.00 89.25 103 SER A CA 1
ATOM 810 C C . SER A 1 103 ? 10.591 -3.648 -19.699 1.00 89.25 103 SER A C 1
ATOM 812 O O . SER A 1 103 ? 10.550 -3.789 -20.912 1.00 89.25 103 SER A O 1
ATOM 814 N N . PHE A 1 104 ? 11.623 -3.057 -19.090 1.00 86.69 104 PHE A N 1
ATOM 815 C CA . PHE A 1 104 ? 12.823 -2.590 -19.780 1.00 86.69 104 PHE A CA 1
ATOM 816 C C . PHE A 1 104 ? 13.696 -3.749 -20.268 1.00 86.69 104 PHE A C 1
ATOM 818 O O . PHE A 1 104 ? 14.131 -3.761 -21.416 1.00 86.69 104 PHE A O 1
ATOM 825 N N . ASN A 1 105 ? 13.905 -4.762 -19.427 1.00 87.81 105 ASN A N 1
ATOM 826 C CA . ASN A 1 105 ? 14.735 -5.916 -19.772 1.00 87.81 105 ASN A CA 1
ATOM 827 C C . ASN A 1 105 ? 14.064 -6.871 -20.773 1.00 87.81 105 ASN A C 1
ATOM 829 O O . ASN A 1 105 ? 14.755 -7.673 -21.395 1.00 87.81 105 ASN A O 1
ATOM 833 N N . THR A 1 106 ? 12.744 -6.798 -20.960 1.00 92.31 106 THR A N 1
ATOM 834 C CA . THR A 1 106 ? 12.032 -7.618 -21.950 1.00 92.31 106 THR A CA 1
ATOM 835 C C . THR A 1 106 ? 11.882 -6.949 -23.318 1.00 92.31 106 THR A C 1
ATOM 837 O O . THR A 1 106 ? 11.379 -7.596 -24.233 1.00 92.31 106 THR A O 1
ATOM 840 N N . GLN A 1 107 ? 12.341 -5.702 -23.506 1.00 86.62 107 GLN A N 1
ATOM 841 C CA . GLN A 1 107 ? 12.149 -4.956 -24.766 1.00 86.62 107 GLN A CA 1
ATOM 842 C C . GLN A 1 107 ? 12.839 -5.593 -25.977 1.00 86.62 107 GLN A C 1
ATOM 844 O O . GLN A 1 107 ? 12.377 -5.427 -27.100 1.00 86.62 107 GLN A O 1
ATOM 849 N N . SER A 1 108 ? 13.940 -6.315 -25.763 1.00 89.56 108 SER A N 1
ATOM 850 C CA . SER A 1 108 ? 14.683 -7.000 -26.829 1.00 89.56 108 SER A CA 1
ATOM 851 C C . SER A 1 108 ? 14.122 -8.383 -27.178 1.00 89.56 108 SER A C 1
ATOM 853 O O . SER A 1 108 ? 14.603 -9.020 -28.115 1.00 89.56 108 SER A O 1
ATOM 855 N N . LEU A 1 109 ? 13.132 -8.872 -26.425 1.00 94.56 109 LEU A N 1
ATOM 856 C CA . LEU A 1 109 ? 12.513 -10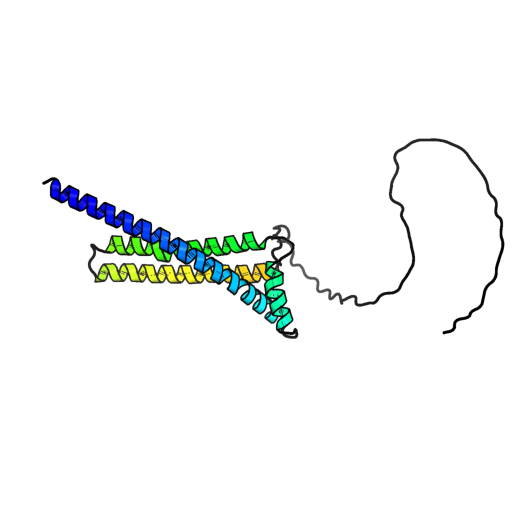.176 -26.649 1.00 94.56 109 LEU A CA 1
ATOM 857 C C . LEU A 1 109 ? 11.407 -10.087 -27.705 1.00 94.56 109 LEU A C 1
ATOM 859 O O . LEU A 1 109 ? 10.892 -9.015 -28.018 1.00 94.56 109 LEU A O 1
ATOM 863 N N . SER A 1 110 ? 10.987 -11.244 -28.226 1.00 96.56 110 SER A N 1
ATOM 864 C CA . SER A 1 110 ? 9.772 -11.295 -29.043 1.00 96.56 110 SER A CA 1
ATOM 865 C C . SER A 1 110 ? 8.559 -10.863 -28.216 1.00 96.56 110 SER A C 1
ATOM 867 O O . SER A 1 110 ? 8.470 -11.159 -27.020 1.00 96.56 110 SER A O 1
ATOM 869 N N . GLN A 1 111 ? 7.597 -10.205 -28.866 1.00 94.56 111 GLN A N 1
ATOM 870 C CA . GLN A 1 111 ? 6.398 -9.687 -28.204 1.00 94.56 111 GLN A CA 1
ATOM 871 C C . GLN A 1 111 ? 5.672 -10.768 -27.386 1.00 94.56 111 GLN A C 1
ATOM 873 O O . GLN A 1 111 ? 5.342 -10.546 -26.225 1.00 94.56 111 GLN A O 1
ATOM 878 N N . SER A 1 112 ? 5.502 -11.969 -27.953 1.00 96.81 112 SER A N 1
ATOM 879 C CA . SER A 1 112 ? 4.834 -13.084 -27.269 1.00 96.81 112 SER A CA 1
ATOM 880 C C . SER A 1 112 ? 5.562 -13.517 -25.989 1.00 96.81 112 SER A C 1
ATOM 882 O O . SER A 1 112 ? 4.927 -13.769 -24.963 1.00 96.81 112 SER A O 1
ATOM 884 N N . VAL A 1 113 ? 6.897 -13.562 -26.013 1.00 96.31 113 VAL A N 1
ATOM 885 C CA . VAL A 1 113 ? 7.695 -13.922 -24.833 1.00 96.31 113 VAL A CA 1
ATOM 886 C C . VAL A 1 113 ? 7.633 -12.811 -23.783 1.00 96.31 113 VAL A C 1
ATOM 888 O O . VAL A 1 113 ? 7.400 -13.098 -22.608 1.00 96.31 113 VAL A O 1
ATOM 891 N N . ALA A 1 114 ? 7.787 -11.549 -24.194 1.00 96.62 114 ALA A N 1
ATOM 892 C CA . ALA A 1 114 ? 7.727 -10.398 -23.296 1.00 96.62 114 ALA A CA 1
ATOM 893 C C . ALA A 1 114 ? 6.372 -10.302 -22.573 1.00 96.62 114 ALA A C 1
ATOM 895 O O . ALA A 1 114 ? 6.332 -10.167 -21.348 1.00 96.62 114 ALA A O 1
ATOM 896 N N . GLU A 1 115 ? 5.263 -10.442 -23.304 1.00 95.94 115 GLU A N 1
ATOM 897 C CA . GLU A 1 115 ? 3.911 -10.417 -22.737 1.00 95.94 115 GLU A CA 1
ATOM 898 C C . GLU A 1 115 ? 3.683 -11.552 -21.734 1.00 95.94 115 GLU A C 1
ATOM 900 O O . GLU A 1 115 ? 3.103 -11.326 -20.669 1.00 95.94 115 GLU A O 1
ATOM 905 N N . ASN A 1 116 ? 4.172 -12.761 -22.025 1.00 97.19 116 ASN A N 1
ATOM 906 C CA . ASN A 1 116 ? 4.053 -13.889 -21.104 1.00 97.19 116 ASN A CA 1
ATOM 907 C C . ASN A 1 116 ? 4.838 -13.654 -19.804 1.00 97.19 116 ASN A C 1
ATOM 909 O O . ASN A 1 116 ? 4.308 -13.917 -18.722 1.00 97.19 116 ASN A O 1
ATOM 913 N N . ILE A 1 117 ? 6.056 -13.107 -19.883 1.00 97.00 117 ILE A N 1
ATOM 914 C CA . ILE A 1 117 ? 6.856 -12.747 -18.699 1.00 97.00 117 ILE A CA 1
ATOM 915 C C . ILE A 1 117 ? 6.125 -11.695 -17.856 1.00 97.00 117 ILE A C 1
ATOM 917 O O . ILE A 1 117 ? 5.953 -11.874 -16.648 1.00 97.00 117 ILE A O 1
ATOM 921 N N . ILE A 1 118 ? 5.639 -10.624 -18.491 1.00 95.88 118 ILE A N 1
ATOM 922 C CA . ILE A 1 118 ? 4.900 -9.550 -17.813 1.00 95.88 118 ILE A CA 1
ATOM 923 C C . ILE A 1 118 ? 3.617 -10.096 -17.171 1.00 95.88 118 ILE A C 1
ATOM 925 O O . ILE A 1 118 ? 3.272 -9.712 -16.050 1.00 95.88 118 ILE A O 1
ATOM 929 N N . ARG A 1 119 ? 2.923 -11.031 -17.830 1.00 96.62 119 ARG A N 1
ATOM 930 C CA . ARG A 1 119 ? 1.714 -11.671 -17.296 1.00 96.62 119 ARG A CA 1
ATOM 931 C C . ARG A 1 119 ? 2.007 -12.472 -16.032 1.00 96.62 119 ARG A C 1
ATOM 933 O O . ARG A 1 119 ? 1.324 -12.273 -15.028 1.00 96.62 119 ARG A O 1
ATOM 940 N N . VAL A 1 120 ? 3.032 -13.326 -16.049 1.00 97.19 120 VAL A N 1
ATOM 941 C CA . VAL A 1 120 ? 3.452 -14.101 -14.867 1.00 97.19 120 VAL A CA 1
ATOM 942 C C . VAL A 1 120 ? 3.831 -13.164 -13.720 1.00 97.19 120 VAL A C 1
ATOM 944 O O . VAL A 1 120 ? 3.362 -13.335 -12.593 1.00 97.19 120 VAL A O 1
ATOM 947 N N . TYR A 1 121 ? 4.611 -12.124 -14.015 1.00 97.12 121 TYR A N 1
ATOM 948 C CA . TYR A 1 121 ? 4.993 -11.119 -13.030 1.00 97.12 121 TYR A CA 1
ATOM 949 C C . TYR A 1 121 ? 3.789 -10.389 -12.415 1.00 97.12 121 TYR A C 1
ATOM 951 O O . TYR A 1 121 ? 3.722 -10.174 -11.200 1.00 97.12 121 TYR A O 1
ATOM 959 N N . THR A 1 122 ? 2.806 -10.039 -13.244 1.00 95.94 122 THR A N 1
ATOM 960 C CA . THR A 1 122 ? 1.578 -9.370 -12.803 1.00 95.94 122 THR A CA 1
ATOM 961 C C . THR A 1 122 ? 0.789 -10.253 -11.841 1.00 95.94 122 THR A C 1
ATOM 963 O O . THR A 1 122 ? 0.379 -9.780 -10.781 1.00 95.94 122 THR A O 1
ATOM 966 N N . VAL A 1 123 ? 0.634 -11.544 -12.153 1.00 97.81 123 VAL A N 1
ATOM 967 C CA . VAL A 1 123 ? -0.035 -12.508 -11.263 1.00 97.81 123 VAL A CA 1
ATOM 968 C C . VAL A 1 123 ? 0.691 -12.609 -9.918 1.00 97.81 123 VAL A C 1
ATOM 970 O O . VAL A 1 123 ? 0.048 -12.499 -8.874 1.00 97.81 123 VAL A O 1
ATOM 973 N N . MET A 1 124 ? 2.023 -12.723 -9.918 1.00 97.12 124 MET A N 1
ATOM 974 C CA . MET A 1 124 ? 2.820 -12.751 -8.681 1.00 97.12 124 MET A CA 1
ATOM 975 C C . MET A 1 124 ? 2.645 -11.476 -7.846 1.00 97.12 124 MET A C 1
ATOM 977 O O . MET A 1 124 ? 2.475 -11.539 -6.628 1.00 97.12 124 MET A O 1
ATOM 981 N N . THR A 1 125 ? 2.619 -10.313 -8.499 1.00 96.31 125 THR A N 1
ATOM 982 C CA . THR A 1 125 ? 2.410 -9.020 -7.833 1.00 96.31 125 THR A CA 1
ATOM 983 C C . THR A 1 125 ? 1.010 -8.913 -7.217 1.00 96.31 125 THR A C 1
ATOM 985 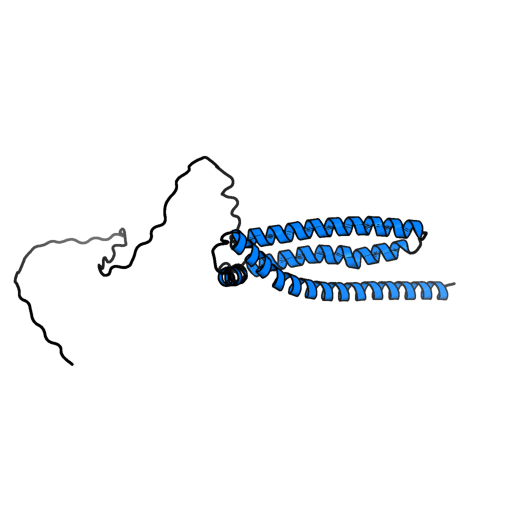O O . THR A 1 125 ? 0.861 -8.361 -6.127 1.00 96.31 125 THR A O 1
ATOM 988 N N . ILE A 1 126 ? -0.021 -9.468 -7.866 1.00 97.00 126 ILE A N 1
ATOM 989 C CA . ILE A 1 126 ? -1.386 -9.531 -7.316 1.00 97.00 126 ILE A CA 1
ATOM 990 C C . ILE A 1 126 ? -1.428 -10.425 -6.073 1.00 97.00 126 ILE A C 1
ATOM 992 O O . ILE A 1 126 ? -2.009 -10.033 -5.062 1.00 97.00 126 ILE A O 1
ATOM 996 N N . ILE A 1 127 ? -0.786 -11.595 -6.111 1.00 97.81 127 ILE A N 1
ATOM 997 C CA . ILE A 1 127 ? -0.713 -12.494 -4.949 1.00 97.81 127 ILE A CA 1
ATOM 998 C C . ILE A 1 127 ? -0.036 -11.777 -3.774 1.00 97.81 127 ILE A C 1
ATOM 1000 O O . ILE A 1 127 ? -0.584 -11.746 -2.671 1.00 97.81 127 ILE A O 1
ATOM 1004 N N . LEU A 1 128 ? 1.108 -11.129 -4.022 1.00 96.81 128 LEU A N 1
ATOM 1005 C CA . LEU A 1 128 ? 1.814 -10.329 -3.020 1.00 96.81 128 LEU A CA 1
ATOM 1006 C C . LEU A 1 128 ? 0.918 -9.223 -2.439 1.00 96.81 128 LEU A C 1
ATOM 1008 O O . LEU A 1 128 ? 0.872 -9.037 -1.222 1.00 96.81 128 LEU A O 1
ATOM 1012 N N . PHE A 1 129 ? 0.174 -8.516 -3.298 1.00 95.94 129 PHE A N 1
ATOM 1013 C CA . PHE A 1 129 ? -0.775 -7.483 -2.888 1.00 95.94 129 PHE A CA 1
ATOM 1014 C C . PHE A 1 129 ? -1.833 -8.038 -1.930 1.00 95.94 129 PHE A C 1
ATOM 1016 O O . PHE A 1 129 ? -2.053 -7.445 -0.872 1.00 95.94 129 PHE A O 1
ATOM 1023 N N . VAL A 1 130 ? -2.462 -9.166 -2.273 1.00 97.50 130 VAL A N 1
ATOM 1024 C CA . VAL A 1 130 ? -3.516 -9.786 -1.457 1.00 97.50 130 VAL A CA 1
ATOM 1025 C C . VAL A 1 130 ? -2.968 -10.212 -0.097 1.00 97.50 130 VAL A C 1
ATOM 1027 O O . VAL A 1 130 ? -3.553 -9.867 0.929 1.00 97.50 130 VAL A O 1
ATOM 1030 N N . VAL A 1 131 ? -1.821 -10.898 -0.072 1.00 97.81 131 VAL A N 1
ATOM 1031 C CA . VAL A 1 131 ? -1.202 -11.385 1.170 1.00 97.81 131 VAL A CA 1
ATOM 1032 C C . VAL A 1 131 ? -0.844 -10.226 2.099 1.00 97.81 131 VAL A C 1
ATOM 1034 O O . VAL A 1 131 ? -1.216 -10.239 3.273 1.00 97.81 131 VAL A O 1
ATOM 1037 N N . ILE A 1 132 ? -0.167 -9.192 1.589 1.00 97.62 132 ILE A N 1
ATOM 1038 C CA . ILE A 1 132 ? 0.238 -8.054 2.421 1.00 97.62 132 ILE A CA 1
ATOM 1039 C C . ILE A 1 132 ? -0.985 -7.293 2.946 1.00 97.62 132 ILE A C 1
ATOM 1041 O O . ILE A 1 132 ? -1.021 -6.947 4.127 1.00 97.62 132 ILE A O 1
ATOM 1045 N N . HIS A 1 133 ? -2.005 -7.054 2.117 1.00 96.19 133 HIS A N 1
ATOM 1046 C CA . HIS A 1 133 ? -3.209 -6.367 2.587 1.00 96.19 133 HIS A CA 1
ATOM 1047 C C . HIS A 1 133 ? -3.967 -7.195 3.627 1.00 96.19 133 HIS A C 1
ATOM 1049 O O . HIS A 1 133 ? -4.416 -6.623 4.617 1.00 96.19 133 HIS A O 1
ATOM 1055 N N . ALA A 1 134 ? -4.04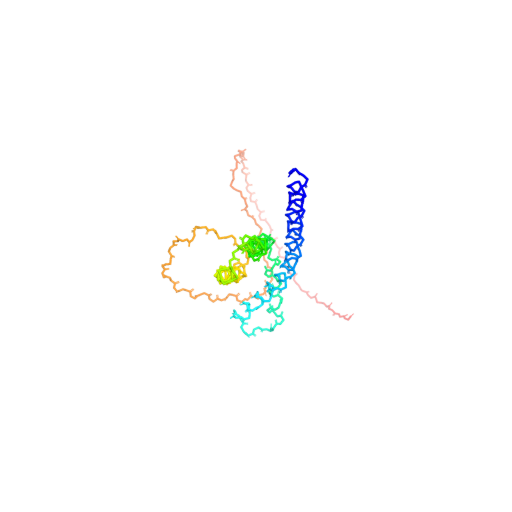1 -8.521 3.485 1.00 96.88 134 ALA A N 1
ATOM 1056 C CA . ALA A 1 134 ? -4.623 -9.384 4.512 1.00 96.88 134 ALA A CA 1
ATOM 1057 C C . ALA A 1 134 ? -3.884 -9.253 5.860 1.00 96.88 134 ALA A C 1
ATOM 1059 O O . ALA A 1 134 ? -4.527 -9.109 6.902 1.00 96.88 134 ALA A O 1
ATOM 1060 N N . ILE A 1 135 ? -2.544 -9.217 5.842 1.00 97.19 135 ILE A N 1
ATOM 1061 C CA . ILE A 1 135 ? -1.718 -8.992 7.042 1.00 97.19 135 ILE A CA 1
ATOM 1062 C C . ILE A 1 135 ? -1.994 -7.611 7.649 1.00 97.19 135 ILE A C 1
ATOM 1064 O O . ILE A 1 135 ? -2.156 -7.504 8.865 1.00 97.19 135 ILE A O 1
ATOM 1068 N N . ILE A 1 136 ? -2.084 -6.560 6.827 1.00 97.00 136 ILE A N 1
ATOM 1069 C CA . ILE A 1 136 ? -2.398 -5.204 7.300 1.00 97.00 136 ILE A CA 1
ATOM 1070 C C . ILE A 1 136 ? -3.773 -5.177 7.976 1.00 97.00 136 ILE A C 1
ATOM 1072 O O . ILE A 1 136 ? -3.886 -4.674 9.092 1.00 97.00 136 ILE A O 1
ATOM 1076 N N . LEU A 1 137 ? -4.804 -5.744 7.343 1.00 95.75 137 LEU A N 1
ATOM 1077 C CA . LEU A 1 137 ? -6.160 -5.780 7.898 1.00 95.75 137 LEU A CA 1
ATOM 1078 C C . LEU A 1 137 ? -6.210 -6.540 9.226 1.00 95.75 137 LEU A C 1
ATOM 1080 O O . LEU A 1 137 ? -6.746 -6.023 10.207 1.00 95.75 137 LEU A O 1
ATOM 1084 N N . MET A 1 138 ? -5.589 -7.722 9.294 1.00 94.81 138 MET A N 1
ATOM 1085 C CA . MET A 1 138 ? -5.472 -8.474 10.546 1.00 94.81 138 MET A CA 1
ATOM 1086 C C . MET A 1 138 ? -4.720 -7.663 11.612 1.00 94.81 138 MET A C 1
ATOM 1088 O O . MET A 1 138 ? -5.130 -7.633 12.772 1.00 94.81 138 MET A O 1
ATOM 1092 N N . GLY A 1 139 ? -3.651 -6.968 11.220 1.00 94.06 139 GLY A N 1
ATOM 1093 C CA . GLY A 1 139 ? -2.893 -6.075 12.088 1.00 94.06 139 GLY A CA 1
ATOM 1094 C C . GLY A 1 139 ? -3.745 -4.943 12.661 1.00 94.06 139 GLY A C 1
ATOM 1095 O O . GLY A 1 139 ? -3.650 -4.671 13.854 1.00 94.06 139 GLY A O 1
ATOM 1096 N N . ILE A 1 140 ? -4.612 -4.320 11.853 1.00 94.75 140 ILE A N 1
ATOM 1097 C CA . ILE A 1 140 ? -5.520 -3.247 12.295 1.00 94.75 140 ILE A CA 1
ATOM 1098 C C . ILE A 1 140 ? -6.521 -3.777 13.321 1.00 94.75 140 ILE A C 1
ATOM 1100 O O . ILE A 1 140 ? -6.650 -3.200 14.402 1.00 94.75 140 ILE A O 1
ATOM 1104 N N . VAL A 1 141 ? -7.169 -4.907 13.029 1.00 93.81 141 VAL A N 1
ATOM 1105 C CA . VAL A 1 141 ? -8.127 -5.535 13.952 1.00 93.81 141 VAL A CA 1
ATOM 1106 C C . VAL A 1 141 ? -7.443 -5.907 15.271 1.00 93.81 141 VAL A C 1
ATOM 1108 O O . VAL A 1 141 ? -7.932 -5.560 16.346 1.00 93.81 141 VAL A O 1
ATOM 1111 N N . GLN A 1 142 ? -6.271 -6.551 15.224 1.00 91.69 142 GLN A N 1
ATOM 1112 C CA . GLN A 1 142 ? -5.530 -6.894 16.441 1.00 91.69 142 GLN A CA 1
ATOM 1113 C C . GLN A 1 142 ? -5.068 -5.658 17.218 1.00 91.69 142 GLN A C 1
ATOM 1115 O O . GLN A 1 142 ? -5.107 -5.661 18.452 1.00 91.69 142 GLN A O 1
ATOM 1120 N N . TYR A 1 143 ? -4.636 -4.606 16.519 1.00 92.06 143 TYR A N 1
ATOM 1121 C CA . TYR A 1 143 ? -4.241 -3.347 17.140 1.00 92.06 143 TYR A CA 1
ATOM 1122 C C . TYR A 1 143 ? -5.408 -2.722 17.912 1.00 92.06 143 TYR A C 1
ATOM 1124 O O . TYR A 1 143 ? -5.216 -2.292 19.054 1.00 92.06 143 TYR A O 1
ATOM 1132 N N . TYR A 1 144 ? -6.609 -2.730 17.320 1.00 90.44 144 TYR A N 1
ATOM 1133 C CA . TYR A 1 144 ? -7.839 -2.268 17.958 1.00 90.44 144 TYR A CA 1
ATOM 1134 C C . TYR A 1 144 ? -8.159 -3.075 19.222 1.00 90.44 144 TYR A C 1
ATOM 1136 O O . TYR A 1 144 ? -8.227 -2.500 20.311 1.00 90.44 144 TYR A O 1
ATOM 1144 N N . LEU A 1 145 ? -8.273 -4.403 19.098 1.00 87.94 145 LEU A N 1
ATOM 1145 C CA . LEU A 1 145 ? -8.666 -5.294 20.199 1.00 87.94 145 LEU A CA 1
ATOM 1146 C C . LEU A 1 145 ? -7.698 -5.215 21.386 1.00 87.94 145 LEU A C 1
ATOM 1148 O O . LEU A 1 145 ? -8.115 -5.191 22.541 1.00 87.94 145 LEU A O 1
ATOM 1152 N N . LYS A 1 146 ? -6.391 -5.117 21.119 1.00 87.00 146 LYS A N 1
ATOM 1153 C CA . LYS A 1 146 ? -5.362 -5.016 22.167 1.00 87.00 146 LYS A CA 1
ATOM 1154 C C . LYS A 1 146 ? -5.109 -3.586 22.635 1.00 87.00 146 LYS A C 1
ATOM 1156 O O . LYS A 1 146 ? -4.255 -3.379 23.495 1.00 87.00 146 LYS A O 1
ATOM 1161 N N . ARG A 1 147 ? -5.780 -2.585 22.049 1.00 82.00 147 ARG A N 1
ATOM 1162 C CA . ARG A 1 147 ? -5.513 -1.150 22.260 1.00 82.00 147 ARG A CA 1
ATOM 1163 C C . ARG A 1 147 ? -4.017 -0.823 22.218 1.00 82.00 147 ARG A C 1
ATOM 1165 O O . ARG A 1 147 ? -3.508 -0.069 23.041 1.00 82.00 147 ARG A O 1
ATOM 1172 N N . GLY A 1 148 ? -3.298 -1.454 21.291 1.00 68.31 148 GLY A N 1
ATOM 1173 C CA . GLY A 1 148 ? -1.855 -1.302 21.122 1.00 68.31 148 GLY A CA 1
ATOM 1174 C C . GLY A 1 148 ? -0.976 -1.705 22.317 1.00 68.31 148 GLY A C 1
ATOM 1175 O O . GLY A 1 148 ? 0.170 -1.249 22.359 1.00 68.31 148 GLY A O 1
ATOM 1176 N N . GLN A 1 149 ? -1.475 -2.529 23.249 1.00 76.25 149 GLN A N 1
ATOM 1177 C CA . GLN A 1 149 ? -0.673 -3.158 24.304 1.00 76.25 149 GLN A CA 1
ATOM 1178 C C . GLN A 1 149 ? 0.417 -4.057 23.710 1.00 76.25 149 GLN A C 1
ATOM 1180 O O . GLN A 1 149 ? 0.189 -4.780 22.736 1.00 76.25 149 GLN A O 1
ATOM 1185 N N . LYS A 1 150 ? 1.616 -4.024 24.309 1.00 66.56 150 LYS A N 1
ATOM 1186 C CA . LYS A 1 150 ? 2.713 -4.923 23.928 1.00 66.56 150 LYS A CA 1
ATOM 1187 C C . LYS A 1 150 ? 2.280 -6.371 24.149 1.00 66.56 150 LYS A C 1
ATOM 1189 O O . LYS A 1 150 ? 1.742 -6.706 25.200 1.00 66.56 150 LYS A O 1
ATOM 1194 N N . ILE A 1 151 ? 2.561 -7.237 23.179 1.00 61.50 151 ILE A N 1
ATOM 1195 C CA . ILE A 1 151 ? 2.419 -8.679 23.372 1.00 61.50 151 ILE A CA 1
ATOM 1196 C C . ILE A 1 151 ? 3.611 -9.135 24.215 1.00 61.50 151 ILE A C 1
ATOM 1198 O O . ILE A 1 151 ? 4.696 -9.373 23.688 1.00 61.50 151 ILE A O 1
ATOM 1202 N N . THR A 1 152 ? 3.434 -9.205 25.531 1.00 55.06 152 THR A N 1
ATOM 1203 C CA . THR A 1 152 ? 4.398 -9.869 26.410 1.00 55.06 152 THR A CA 1
ATOM 1204 C C . THR A 1 152 ? 4.315 -11.369 26.131 1.00 55.06 152 THR A C 1
ATOM 1206 O O . THR A 1 152 ? 3.229 -11.948 26.177 1.00 55.06 152 THR A O 1
ATOM 1209 N N . LYS A 1 153 ? 5.445 -12.005 25.802 1.00 53.91 153 LYS A N 1
ATOM 1210 C CA . LYS A 1 153 ? 5.508 -13.443 25.480 1.00 53.91 153 LYS A CA 1
ATOM 1211 C C . LYS A 1 153 ? 5.243 -14.361 26.688 1.00 53.91 153 LYS A C 1
ATOM 1213 O O . LYS A 1 153 ? 5.186 -15.572 26.517 1.00 53.91 153 LYS A O 1
ATOM 1218 N N . ASP A 1 154 ? 4.987 -13.807 27.871 1.00 47.16 154 ASP A N 1
ATOM 1219 C CA . ASP A 1 154 ? 4.887 -14.568 29.124 1.00 47.16 154 ASP A CA 1
ATOM 1220 C C . ASP A 1 154 ? 3.518 -15.208 29.396 1.00 47.16 154 ASP A C 1
ATOM 1222 O O . ASP A 1 154 ? 3.295 -15.746 30.476 1.00 47.16 154 ASP A O 1
ATOM 1226 N N . LYS A 1 155 ? 2.583 -15.192 28.436 1.00 46.22 155 LYS A N 1
ATOM 1227 C CA . LYS A 1 155 ? 1.282 -15.878 28.579 1.00 46.22 155 LYS A CA 1
ATOM 1228 C C . LYS A 1 155 ? 0.985 -16.893 27.478 1.00 46.22 155 LYS A C 1
ATOM 1230 O O . LYS A 1 155 ? -0.168 -17.109 27.127 1.00 46.22 155 LYS A O 1
ATOM 1235 N N . VAL A 1 156 ? 2.017 -17.560 26.963 1.00 44.12 156 VAL A N 1
ATOM 1236 C CA . VAL A 1 156 ? 1.846 -18.873 26.317 1.00 44.12 156 VAL A CA 1
ATOM 1237 C C . VAL A 1 156 ? 2.194 -19.947 27.343 1.00 44.12 156 VAL A C 1
ATOM 1239 O O . VAL A 1 156 ? 3.220 -20.606 27.241 1.00 44.12 156 VAL A O 1
ATOM 1242 N N . LYS A 1 157 ? 1.365 -20.076 28.381 1.00 43.09 157 LYS A N 1
ATOM 1243 C CA . LYS A 1 157 ? 1.228 -21.306 29.167 1.00 43.09 157 LYS A CA 1
ATOM 1244 C C . LYS A 1 157 ? -0.104 -21.277 29.918 1.00 43.09 157 LYS A C 1
ATOM 1246 O O . LYS A 1 157 ? -0.414 -20.313 30.612 1.00 43.09 157 LYS A O 1
ATOM 1251 N N . THR A 1 158 ? -0.840 -22.368 29.718 1.00 36.88 158 THR A N 1
ATOM 1252 C CA . THR A 1 158 ? -2.027 -22.811 30.458 1.00 36.88 158 THR A CA 1
ATOM 1253 C C . THR A 1 158 ? -3.345 -22.131 30.080 1.00 36.88 158 THR A C 1
ATOM 1255 O O . THR A 1 158 ? -3.902 -21.319 30.811 1.00 36.88 158 THR A O 1
ATOM 1258 N N . ALA A 1 159 ? -3.895 -22.544 28.934 1.00 43.38 159 ALA A N 1
ATOM 1259 C CA . ALA A 1 159 ? -5.332 -22.771 28.870 1.00 43.38 159 ALA A CA 1
ATOM 1260 C C . ALA A 1 159 ? -5.600 -24.049 29.672 1.00 43.38 159 ALA A C 1
ATOM 1262 O O . ALA A 1 159 ? -5.463 -25.148 29.143 1.00 43.38 159 ALA A O 1
ATOM 1263 N N . ASP A 1 160 ? -5.908 -23.898 30.955 1.00 41.09 160 ASP A N 1
ATOM 1264 C CA . ASP A 1 160 ? -6.640 -24.928 31.673 1.00 41.09 160 ASP A CA 1
ATOM 1265 C C . ASP A 1 160 ? -7.872 -24.295 32.309 1.00 41.09 160 ASP A C 1
ATOM 1267 O O . ASP A 1 160 ? -7.912 -23.107 32.638 1.00 41.09 160 ASP A O 1
ATOM 1271 N N . LYS A 1 161 ? -8.917 -25.101 32.302 1.00 45.34 161 LYS A N 1
ATOM 1272 C CA . LYS A 1 161 ? -10.310 -24.760 32.525 1.00 45.34 161 LYS A CA 1
ATOM 1273 C C . LYS A 1 161 ? -10.475 -24.082 33.882 1.00 45.34 161 LYS A C 1
ATOM 1275 O O . LYS A 1 161 ? -10.180 -24.698 34.891 1.00 45.34 161 LYS A O 1
ATOM 1280 N N . ASP A 1 162 ? -11.070 -22.892 33.908 1.00 36.34 162 ASP A N 1
ATOM 1281 C CA . ASP A 1 162 ? -12.152 -22.675 34.863 1.00 36.34 162 ASP A CA 1
ATOM 1282 C C . ASP A 1 162 ? -13.086 -21.540 34.452 1.00 36.34 162 ASP A C 1
ATOM 1284 O O . ASP A 1 162 ? -12.743 -20.363 34.325 1.00 36.34 162 ASP A O 1
ATOM 1288 N N . LYS A 1 163 ? -14.327 -21.956 34.233 1.00 42.94 163 LYS A N 1
ATOM 1289 C CA . LYS A 1 163 ? -15.499 -21.125 34.034 1.00 42.94 163 LYS A CA 1
ATOM 1290 C C . LYS A 1 163 ? -15.842 -20.513 35.389 1.00 42.94 163 LYS A C 1
ATOM 1292 O O . LYS A 1 163 ? -16.476 -21.169 36.208 1.00 42.94 163 LYS A O 1
ATOM 1297 N N . LYS A 1 164 ? -15.503 -19.243 35.615 1.00 32.00 164 LYS A N 1
ATOM 1298 C CA . LYS A 1 164 ? -16.150 -18.464 36.676 1.00 32.00 164 LYS A CA 1
ATOM 1299 C C . LYS A 1 164 ? -16.651 -17.132 36.141 1.00 32.00 164 LYS A C 1
ATOM 1301 O O . LYS A 1 164 ? -15.907 -16.174 35.965 1.00 32.00 164 LYS A O 1
ATOM 1306 N N . VAL A 1 165 ? -17.956 -17.124 35.882 1.00 37.91 165 VAL A N 1
ATOM 1307 C CA . VAL A 1 165 ? -18.790 -15.926 35.814 1.00 37.91 165 VAL A CA 1
ATOM 1308 C C . VAL A 1 165 ? -18.510 -15.105 37.070 1.00 37.91 165 VAL A C 1
ATOM 1310 O O . VAL A 1 165 ? -18.722 -15.594 38.179 1.00 37.91 165 VAL A O 1
ATOM 1313 N N . VAL A 1 166 ? -18.035 -13.874 36.905 1.00 35.34 166 VAL A N 1
ATOM 1314 C CA . VAL A 1 166 ? -18.116 -12.863 37.958 1.00 35.34 166 VAL A CA 1
ATOM 1315 C C . VAL A 1 166 ? -18.761 -11.626 37.357 1.00 35.34 166 VAL A C 1
ATOM 1317 O O . VAL A 1 166 ? -18.188 -10.916 36.536 1.00 35.34 166 VAL A O 1
ATOM 1320 N N . THR A 1 167 ? -20.012 -11.483 37.764 1.00 31.50 167 THR A N 1
ATOM 1321 C CA . THR A 1 167 ? -20.937 -10.366 37.646 1.00 31.50 167 THR A CA 1
ATOM 1322 C C . THR A 1 167 ? -20.280 -9.025 37.997 1.00 31.50 167 THR A C 1
ATOM 1324 O O . THR A 1 167 ? -19.455 -8.949 38.906 1.00 31.50 167 THR A O 1
ATOM 1327 N N . GLU A 1 168 ? -20.679 -7.968 37.286 1.00 33.81 168 GLU A N 1
ATOM 1328 C CA . GLU A 1 168 ? -20.379 -6.563 37.597 1.00 33.81 168 GLU A CA 1
ATOM 1329 C C . GLU A 1 168 ? -20.622 -6.216 39.078 1.00 33.81 168 GLU A C 1
ATOM 1331 O O . GLU A 1 168 ? -21.617 -6.667 39.652 1.00 33.81 168 GLU A O 1
ATOM 1336 N N . PRO A 1 169 ? -19.850 -5.288 39.670 1.00 33.69 169 PRO A N 1
ATOM 1337 C CA . PRO A 1 169 ? -20.348 -4.477 40.763 1.00 33.69 169 PRO A CA 1
ATOM 1338 C C . PRO A 1 169 ? -20.792 -3.108 40.233 1.00 33.69 169 PRO A C 1
ATOM 1340 O O . PRO A 1 169 ? -19.989 -2.223 39.938 1.00 33.69 169 PRO A O 1
ATOM 1343 N N . LYS A 1 170 ? -22.112 -2.932 40.167 1.00 33.09 170 LYS A N 1
ATOM 1344 C CA . LYS A 1 170 ? -22.787 -1.634 40.186 1.00 33.09 170 LYS A CA 1
ATOM 1345 C C . LYS A 1 170 ? -23.208 -1.361 41.632 1.00 33.09 170 LYS A C 1
ATOM 1347 O O . LYS A 1 170 ? -24.018 -2.115 42.153 1.00 33.09 170 LYS A O 1
ATOM 1352 N N . ASN A 1 171 ? -22.665 -0.323 42.269 1.00 30.36 171 ASN A N 1
ATOM 1353 C CA . ASN A 1 171 ? -23.342 0.521 43.271 1.00 30.36 171 ASN A CA 1
ATOM 1354 C C . ASN A 1 171 ? -22.404 1.679 43.658 1.00 30.36 171 ASN A C 1
ATOM 1356 O O . ASN A 1 171 ? -21.236 1.460 43.948 1.00 30.36 171 ASN A O 1
ATOM 1360 N N . THR A 1 172 ? -22.767 2.929 43.374 1.00 27.77 172 THR A N 1
ATOM 1361 C CA . THR A 1 172 ? -23.613 3.838 44.179 1.00 27.77 172 THR A CA 1
ATOM 1362 C C . THR A 1 172 ? -22.877 4.392 45.407 1.00 27.77 172 THR A C 1
ATOM 1364 O O . THR A 1 172 ? -22.469 3.672 46.308 1.00 27.77 172 THR A O 1
ATOM 1367 N N . LYS A 1 173 ? -22.720 5.717 45.372 1.00 27.23 173 LYS A N 1
ATOM 1368 C CA . LYS A 1 173 ? -22.135 6.654 46.339 1.00 27.23 173 LYS A CA 1
ATOM 1369 C C . LYS A 1 173 ? -22.841 6.617 47.704 1.00 27.23 173 LYS A C 1
ATOM 1371 O O . LYS A 1 173 ? -24.053 6.797 47.722 1.00 27.23 173 LYS A O 1
ATOM 1376 N N . VAL A 1 174 ? -22.081 6.535 48.805 1.00 29.03 174 VAL A N 1
ATOM 1377 C CA . VAL A 1 174 ? -22.421 7.093 50.135 1.00 29.03 174 VAL A CA 1
ATOM 1378 C C . VAL A 1 174 ? -21.137 7.612 50.811 1.00 29.03 174 VAL A C 1
ATOM 1380 O O . VAL A 1 174 ? -20.052 7.072 50.613 1.00 29.03 174 VAL A O 1
ATOM 1383 N N . GLU A 1 175 ? -21.302 8.726 51.517 1.00 25.62 175 GLU A N 1
ATOM 1384 C CA . GLU A 1 175 ? -20.349 9.655 52.133 1.00 25.62 175 GLU A CA 1
ATOM 1385 C C . GLU A 1 175 ? -19.655 9.180 53.426 1.00 25.62 175 GLU A C 1
ATOM 1387 O O . GLU A 1 175 ? -20.191 8.374 54.175 1.00 25.62 175 GLU A O 1
ATOM 1392 N N . ASN A 1 176 ? -18.517 9.836 53.700 1.00 26.45 176 ASN A N 1
ATOM 1393 C CA . ASN A 1 176 ? -17.853 10.106 54.986 1.00 26.45 176 ASN A CA 1
ATOM 1394 C C . ASN A 1 176 ? -17.413 8.959 55.918 1.00 26.45 176 ASN A C 1
ATOM 1396 O O . ASN A 1 176 ? -18.208 8.291 56.567 1.00 26.45 176 ASN A O 1
ATOM 1400 N N . GLY A 1 177 ? -16.093 8.887 56.135 1.00 26.97 177 GLY A N 1
ATOM 1401 C CA . GLY A 1 177 ? -15.479 8.126 57.226 1.00 26.97 177 GLY A CA 1
ATOM 1402 C C . GLY A 1 177 ? -13.957 8.043 57.107 1.00 26.97 177 GLY A C 1
ATOM 1403 O O . GLY A 1 177 ? -13.415 7.030 56.685 1.00 26.97 177 GLY A O 1
ATOM 1404 N N . LYS A 1 178 ? -13.269 9.139 57.441 1.00 26.16 178 LYS A N 1
ATOM 1405 C CA . LYS A 1 178 ? -11.805 9.287 57.501 1.00 26.16 178 LYS A CA 1
ATOM 1406 C C . LYS A 1 178 ? -11.153 8.172 58.338 1.00 26.16 178 LYS A C 1
ATOM 1408 O O . LYS A 1 178 ? -11.373 8.113 59.542 1.00 26.16 178 LYS A O 1
ATOM 1413 N N . VAL A 1 179 ? -10.277 7.370 57.729 1.00 26.50 179 VAL A N 1
ATOM 1414 C CA . VAL A 1 179 ? -9.256 6.577 58.436 1.00 26.50 179 VAL A CA 1
ATOM 1415 C C . VAL A 1 179 ? -7.907 6.929 57.820 1.00 26.50 179 VAL A C 1
ATOM 1417 O O . VAL A 1 179 ? -7.664 6.694 56.639 1.00 26.50 179 VAL A O 1
ATOM 1420 N N . THR A 1 180 ? -7.058 7.575 58.613 1.00 25.41 180 THR A N 1
ATOM 1421 C CA . THR A 1 180 ? -5.719 8.022 58.225 1.00 25.41 180 THR A CA 1
ATOM 1422 C C . THR A 1 180 ? -4.686 7.138 58.922 1.00 25.41 180 THR A C 1
ATOM 1424 O O . THR A 1 180 ? -4.592 7.155 60.141 1.00 25.41 180 THR A O 1
ATOM 1427 N N . THR A 1 181 ? -3.961 6.389 58.088 1.00 24.66 181 THR A N 1
ATOM 1428 C CA . THR A 1 181 ? -2.522 6.063 58.113 1.00 24.66 181 THR A CA 1
ATOM 1429 C C . THR A 1 181 ? -1.891 5.371 59.327 1.00 24.66 181 THR A C 1
ATOM 1431 O O . THR A 1 181 ? -1.794 5.936 60.409 1.00 24.66 181 THR A O 1
ATOM 1434 N N . SER A 1 182 ? -1.213 4.253 59.051 1.00 28.08 182 SER A N 1
ATOM 1435 C CA . SER A 1 182 ? 0.101 3.959 59.639 1.00 28.08 182 SER A CA 1
ATOM 1436 C C . SER A 1 182 ? 0.987 3.229 58.619 1.00 28.08 182 SER A C 1
ATOM 1438 O O . SER A 1 182 ? 0.786 2.068 58.274 1.00 28.08 182 SER A O 1
ATOM 1440 N N . VAL A 1 183 ? 1.946 3.985 58.085 1.00 27.97 183 VAL A N 1
ATOM 1441 C CA . VAL A 1 183 ? 3.153 3.501 57.409 1.00 27.97 183 VAL A CA 1
ATOM 1442 C C . VAL A 1 183 ? 4.249 3.398 58.475 1.00 27.97 183 VAL A C 1
ATOM 1444 O O . VAL A 1 183 ? 4.219 4.131 59.458 1.00 27.97 183 VAL A O 1
ATOM 1447 N N . GLU A 1 184 ? 5.206 2.512 58.203 1.00 27.59 184 GLU A N 1
ATOM 1448 C CA . GLU A 1 184 ? 6.558 2.396 58.768 1.00 27.59 184 GLU A CA 1
ATOM 1449 C C . GLU A 1 184 ? 6.828 1.383 59.892 1.00 27.59 184 GLU A C 1
ATOM 1451 O O . GLU A 1 184 ? 6.489 1.531 61.063 1.00 27.59 184 GLU A O 1
ATOM 1456 N N . THR A 1 185 ? 7.580 0.353 59.485 1.00 26.02 185 THR A N 1
ATOM 1457 C CA . THR A 1 185 ? 8.423 -0.480 60.340 1.00 26.02 185 THR A CA 1
ATOM 1458 C C . THR A 1 185 ? 9.796 0.187 60.473 1.00 26.02 185 THR A C 1
ATOM 1460 O O . THR A 1 185 ? 10.567 0.212 59.524 1.00 26.02 185 THR A O 1
ATOM 1463 N N . LYS A 1 186 ? 10.027 0.737 61.670 1.00 30.41 186 LYS A N 1
ATOM 1464 C CA . LYS A 1 186 ? 11.248 0.794 62.501 1.00 30.41 186 LYS A CA 1
ATOM 1465 C C . LYS A 1 186 ? 12.643 0.878 61.842 1.00 30.41 186 LYS A C 1
ATOM 1467 O O . LYS A 1 186 ? 13.149 -0.112 61.323 1.00 30.41 186 LYS A O 1
ATOM 1472 N N . THR A 1 187 ? 13.331 1.981 62.158 1.00 27.08 187 THR A N 1
ATOM 1473 C CA . THR A 1 187 ? 14.781 2.039 62.438 1.00 27.08 187 THR A CA 1
ATOM 1474 C C . THR A 1 187 ? 14.978 2.493 63.895 1.00 27.08 187 THR A C 1
ATOM 1476 O O . THR A 1 187 ? 14.228 3.332 64.388 1.00 27.08 187 THR A O 1
ATOM 1479 N N . GLU A 1 188 ? 15.941 1.885 64.593 1.00 26.22 188 GLU A N 1
ATOM 1480 C CA . GLU A 1 188 ? 16.272 2.050 66.018 1.00 26.22 188 GLU A CA 1
ATOM 1481 C C . GLU A 1 188 ? 16.552 3.496 66.467 1.00 26.22 188 GLU A C 1
ATOM 1483 O O . GLU A 1 188 ? 17.305 4.214 65.811 1.00 26.22 188 GLU A O 1
ATOM 1488 N N . LYS A 1 189 ? 16.102 3.859 67.678 1.00 29.52 189 LYS A N 1
ATOM 1489 C CA . LYS A 1 189 ? 16.982 4.108 68.842 1.00 29.52 189 LYS A CA 1
ATOM 1490 C C . LYS A 1 189 ? 16.183 4.433 70.111 1.00 29.52 189 LYS A C 1
ATOM 1492 O O . LYS A 1 189 ? 15.068 4.934 70.061 1.00 29.52 189 LYS A O 1
ATOM 1497 N N . ALA A 1 190 ? 16.793 4.057 71.230 1.00 27.02 190 ALA A N 1
ATOM 1498 C CA . ALA A 1 190 ? 16.293 4.066 72.598 1.00 27.02 190 ALA A CA 1
ATOM 1499 C C . ALA A 1 190 ? 15.914 5.452 73.151 1.00 27.02 190 ALA A C 1
ATOM 1501 O O . ALA A 1 190 ? 16.623 6.414 72.883 1.00 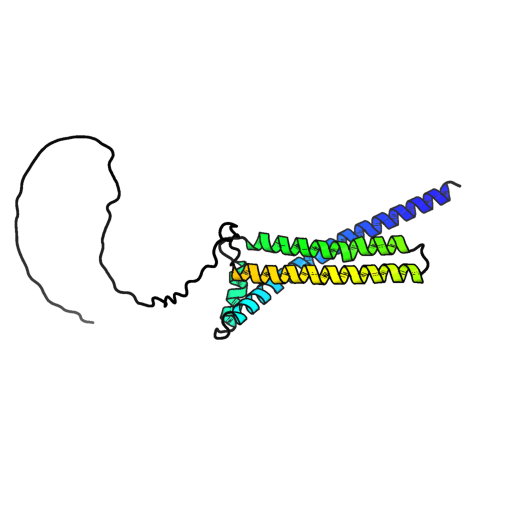27.02 190 ALA A O 1
ATOM 1502 N N . GLN A 1 191 ? 14.892 5.510 74.015 1.00 29.12 191 GLN A N 1
ATOM 1503 C CA . GLN A 1 191 ? 15.022 5.953 75.414 1.00 29.12 191 GLN A CA 1
ATOM 1504 C C . GLN A 1 191 ? 13.681 5.854 76.165 1.00 29.12 191 GLN A C 1
ATOM 1506 O O . GLN A 1 191 ? 12.677 6.426 75.765 1.00 29.12 191 GLN A O 1
ATOM 1511 N N . ASP A 1 192 ? 13.739 5.034 77.211 1.00 24.03 192 ASP A N 1
ATOM 1512 C CA . ASP A 1 192 ? 13.167 5.101 78.560 1.00 24.03 192 ASP A CA 1
ATOM 1513 C C . ASP A 1 192 ? 11.997 6.046 78.938 1.00 24.03 192 ASP A C 1
ATOM 1515 O O . ASP A 1 192 ? 11.920 7.205 78.544 1.00 24.03 192 ASP A O 1
ATOM 1519 N N . SER A 1 193 ? 11.233 5.536 79.914 1.00 30.02 193 SER A N 1
ATOM 1520 C CA . SER A 1 193 ? 10.414 6.195 80.948 1.00 30.02 193 SER A CA 1
ATOM 1521 C C . SER A 1 193 ? 8.933 6.566 80.693 1.00 30.02 193 SER A C 1
ATOM 1523 O O . SER A 1 193 ? 8.586 7.580 80.102 1.00 30.02 193 SER A O 1
ATOM 1525 N N . LEU A 1 194 ? 8.063 5.696 81.238 1.00 27.22 194 LEU A N 1
ATOM 1526 C CA . LEU A 1 194 ? 7.111 5.954 82.342 1.00 27.22 194 LEU A CA 1
ATOM 1527 C C . LEU A 1 194 ? 6.189 7.200 82.298 1.00 27.22 194 LEU A C 1
ATOM 1529 O O . LEU A 1 194 ? 6.616 8.315 82.566 1.00 27.22 194 LEU A O 1
ATOM 1533 N N . ASN A 1 195 ? 4.878 6.934 82.207 1.00 27.11 195 ASN A N 1
ATOM 1534 C CA . ASN A 1 195 ? 3.899 6.985 83.317 1.00 27.11 195 ASN A CA 1
ATOM 1535 C C . ASN A 1 195 ? 2.568 7.734 83.073 1.00 27.11 195 ASN A C 1
ATOM 1537 O O . ASN A 1 195 ? 2.528 8.858 82.589 1.00 27.11 195 ASN A O 1
ATOM 1541 N N . ASP A 1 196 ? 1.514 7.048 83.530 1.00 26.12 196 ASP A N 1
ATOM 1542 C CA . ASP A 1 196 ? 0.263 7.479 84.173 1.00 26.12 196 ASP A CA 1
ATOM 1543 C C . ASP A 1 196 ? -0.675 8.559 83.582 1.00 26.12 196 ASP A C 1
ATOM 1545 O O . ASP A 1 196 ? -0.432 9.759 83.619 1.00 26.12 196 ASP A O 1
ATOM 1549 N N . ASN A 1 197 ? -1.853 8.060 83.177 1.00 30.09 197 ASN A N 1
ATOM 1550 C CA . ASN A 1 197 ? -3.167 8.280 83.808 1.00 30.09 197 ASN A CA 1
ATOM 1551 C C . ASN A 1 197 ? -3.654 9.726 84.064 1.00 30.09 197 ASN A C 1
ATOM 1553 O O . ASN A 1 197 ? -3.105 10.452 84.886 1.00 30.09 197 ASN A O 1
ATOM 1557 N N . THR A 1 198 ? -4.824 10.073 83.504 1.00 31.11 198 THR A N 1
ATOM 1558 C CA . THR A 1 198 ? -6.078 10.357 84.254 1.00 31.11 198 THR A CA 1
ATOM 1559 C C . THR A 1 198 ? -7.042 11.239 83.440 1.00 31.11 198 THR A C 1
ATOM 1561 O O . THR A 1 198 ? -6.822 12.423 83.215 1.00 31.11 198 THR A O 1
ATOM 1564 N N . THR A 1 199 ? -8.143 10.609 83.030 1.00 29.09 199 THR A N 1
ATOM 1565 C CA . THR A 1 199 ? -9.553 11.045 83.025 1.00 29.09 199 THR A CA 1
ATOM 1566 C C . THR A 1 199 ? -9.889 12.511 83.352 1.00 29.09 199 THR A C 1
ATOM 1568 O O . THR A 1 199 ? -9.631 12.967 84.463 1.00 29.09 199 THR A O 1
ATOM 1571 N N . LYS A 1 200 ? -10.704 13.165 82.503 1.00 34.62 200 LYS A N 1
ATOM 1572 C CA . LYS A 1 200 ? -11.916 13.859 82.985 1.00 34.62 200 LYS A CA 1
ATOM 1573 C C . LYS A 1 200 ? -12.971 14.135 81.906 1.00 34.62 200 LYS A C 1
ATOM 1575 O O . LYS A 1 200 ? -12.692 14.535 80.785 1.00 34.62 200 LYS A O 1
ATOM 1580 N N . THR A 1 201 ? -14.180 13.846 82.360 1.00 24.58 201 THR A N 1
ATOM 1581 C CA . THR A 1 201 ? -15.520 13.745 81.785 1.00 24.58 201 THR A CA 1
ATOM 1582 C C . THR A 1 201 ? -16.187 15.096 81.489 1.00 24.58 201 THR A C 1
ATOM 1584 O O . THR A 1 201 ? -15.816 16.093 82.104 1.00 24.58 201 THR A O 1
ATOM 1587 N N . MET A 1 202 ? -17.254 15.046 80.672 1.00 33.28 202 MET A N 1
ATOM 1588 C CA . MET A 1 202 ? -18.590 15.700 80.784 1.00 33.28 202 MET A CA 1
ATOM 1589 C C . MET A 1 202 ? -19.009 16.316 79.425 1.00 33.28 202 MET A C 1
ATOM 1591 O O . MET A 1 202 ? -18.276 17.141 78.894 1.00 33.28 202 MET A O 1
ATOM 1595 N N . THR A 1 203 ? -20.014 15.769 78.710 1.00 29.42 203 THR A N 1
ATOM 1596 C CA . THR A 1 203 ? -21.485 16.033 78.835 1.00 29.42 203 THR A CA 1
ATOM 1597 C C . THR A 1 203 ? -21.834 17.473 78.415 1.00 29.42 203 THR A C 1
ATOM 1599 O O . THR A 1 203 ? -21.148 18.379 78.858 1.00 29.42 203 THR A O 1
ATOM 1602 N N . SER A 1 204 ? -22.880 17.849 77.675 1.00 31.20 204 SER A N 1
ATOM 1603 C CA . SER A 1 204 ? -23.920 17.266 76.808 1.00 31.20 204 SER A CA 1
ATOM 1604 C C . SER A 1 204 ? -24.663 18.477 76.188 1.00 31.20 204 SER A C 1
ATOM 1606 O O . SER A 1 204 ? -24.483 19.602 76.646 1.00 31.20 204 SER A O 1
ATOM 1608 N N . ASP A 1 205 ? -25.518 18.204 75.203 1.00 32.53 205 ASP A N 1
ATOM 1609 C CA . ASP A 1 205 ? -26.757 18.928 74.853 1.00 32.53 205 ASP A CA 1
ATOM 1610 C C . ASP A 1 205 ? -26.845 19.732 73.530 1.00 32.53 205 ASP A C 1
ATOM 1612 O O . ASP A 1 205 ? -26.046 20.595 73.181 1.00 32.53 205 ASP A O 1
ATOM 1616 N N . LYS A 1 206 ? -27.898 19.341 72.798 1.00 33.44 206 LYS A N 1
ATOM 1617 C CA . LYS A 1 206 ? -28.530 19.767 71.525 1.00 33.44 206 LYS A CA 1
ATOM 1618 C C . LYS A 1 206 ? -29.712 20.733 71.878 1.00 33.44 206 LYS A C 1
ATOM 1620 O O . LYS A 1 206 ? -29.895 20.928 73.078 1.00 33.44 206 LYS A O 1
ATOM 1625 N N . PRO A 1 207 ? -30.672 21.151 71.004 1.00 47.34 207 PRO A N 1
ATOM 1626 C CA . PRO A 1 207 ? -30.796 21.355 69.537 1.00 47.34 207 PRO A CA 1
ATOM 1627 C C . PRO A 1 207 ? -31.383 22.761 69.154 1.00 47.34 207 PRO A C 1
ATOM 1629 O O . PRO A 1 207 ? -31.495 23.629 70.006 1.00 47.34 207 PRO A O 1
ATOM 1632 N N . GLU A 1 208 ? -31.834 22.888 67.888 1.00 34.56 208 GLU A N 1
ATOM 1633 C CA . GLU A 1 208 ? -32.827 23.827 67.284 1.00 34.56 208 GLU A CA 1
ATOM 1634 C C . GLU A 1 208 ? -32.240 25.009 66.490 1.00 34.56 208 GLU A C 1
ATOM 1636 O O . GLU A 1 208 ? -31.460 25.803 66.997 1.00 34.56 208 GLU A O 1
ATOM 1641 N N . ASP A 1 209 ? -32.331 25.008 65.154 1.00 36.06 209 ASP A N 1
ATOM 1642 C CA . ASP A 1 209 ? -33.488 25.223 64.249 1.00 36.06 209 ASP A CA 1
ATOM 1643 C C . ASP A 1 209 ? -33.768 26.714 63.995 1.00 36.06 209 ASP A C 1
ATOM 1645 O O . ASP A 1 209 ? -34.074 27.465 64.917 1.00 36.06 209 ASP A O 1
ATOM 1649 N N . ASN A 1 210 ? -33.616 27.127 62.730 1.00 40.31 210 ASN A N 1
ATOM 1650 C CA . ASN A 1 210 ? -34.554 27.973 61.979 1.00 40.31 210 ASN A CA 1
ATOM 1651 C C . ASN A 1 210 ? -33.902 28.543 60.706 1.00 40.31 210 ASN A C 1
ATOM 1653 O O . ASN A 1 210 ? -32.995 29.373 60.740 1.00 40.31 210 ASN A O 1
ATOM 1657 N N . GLN A 1 211 ? -34.445 28.129 59.563 1.00 36.72 211 GLN A N 1
ATOM 1658 C CA . GLN A 1 211 ? -34.604 28.970 58.369 1.00 36.72 211 GLN A CA 1
ATOM 1659 C C . GLN A 1 211 ? -35.869 29.837 58.575 1.00 36.72 211 GLN A C 1
ATOM 1661 O O . GLN A 1 211 ? -36.749 29.385 59.310 1.00 36.72 211 GLN A O 1
ATOM 1666 N N . PRO A 1 212 ? -36.051 31.015 57.929 1.00 54.69 212 PRO A N 1
ATOM 1667 C CA . PRO A 1 212 ? -36.428 31.010 56.506 1.00 54.69 212 PRO A CA 1
ATOM 1668 C C . PRO A 1 212 ? -36.128 32.280 55.664 1.00 54.69 212 PRO A C 1
ATOM 1670 O O . PRO A 1 212 ? -35.884 33.362 56.187 1.00 54.69 212 PRO A O 1
ATOM 1673 N N . LYS A 1 213 ? -36.342 32.086 54.349 1.00 37.41 213 LYS A N 1
ATOM 1674 C CA . LYS A 1 213 ? -36.548 33.028 53.223 1.00 37.41 213 LYS A CA 1
ATOM 1675 C C . LYS A 1 213 ? -35.341 33.751 52.628 1.00 37.41 213 LYS A C 1
ATOM 1677 O O . LYS A 1 213 ? -34.849 34.727 53.223 1.00 37.41 213 LYS A O 1
#

Secondary structure (DSSP, 8-state):
-HHHHHHHHHHHHHHHHHHHHHHHHHHHHHHHHHHHHHHHHHHHHHHHHHHHH-TTS-HHHHHHHHHHHHS-TT--HHHHHHHHHHHHHHHHHIIIIIHHHHHHHTTTS-HHHHHHHHHHHHHHHHHHHHHHHHHHHHHHHHHHHTTT----GGG-S--------------------------------------------------------

Radius of gyration: 35.74 Å; chains: 1; bounding box: 70×58×120 Å

Organism: NCBI:txid1074919

pLDDT: mean 72.65, std 27.03, range [24.03, 97.81]

Foldseek 3Di:
DVPVVVVVVVVVVVVVVVLVVVLVVQLVVVLVVQLVVCVVVLLVLQLVLVCVVPVPDDSVVSSVLSVVLCVQPVNCNVVLSVVLSVLVSVLSCLVRSVLVVLLVVCPPPDPVVSVVSSVVSVVVSVVSVVVSVVVNSVSSSVSSVCSNDDPDVPPPDDPDDDDDDDDDDDDDDDDDDDDDDDDDDDDDDDDDDDDDDDDDDDDDDDDDDDDDD